Protein AF-C6SDV3-F1 (afdb_monomer_lite)

pLDDT: mean 75.35, std 22.24, range [26.84, 94.81]

Sequence (230 aa):
MRCILKKAAPRVALLNVGTEDIKGTDAVKQTFKLLSSSKLNFIGNIESNSVLYGEADVVVADGFVGNVMLKTIEGAVKFMSGAIRREFQSNLFNKLAAVAALPALKGLKNKLDPRKFNGAILLGLRGIVIKSHGGTDETGFRYALEEAYHEAKSASLSKIEQGVAEQLAALEAAKARPKRNRCRLVKKHTLCRLKTNRFRRHLSAPNLRVRTAMRLSGTSQILPCKIRNI

Organism: NCBI:txid663926

Structure (mmCIF, N/CA/C/O backbone):
data_AF-C6SDV3-F1
#
_entry.id   AF-C6SDV3-F1
#
loop_
_atom_site.group_PDB
_atom_site.id
_atom_site.type_symbol
_atom_site.label_atom_id
_atom_site.label_alt_id
_atom_site.label_comp_id
_atom_site.label_asym_id
_atom_site.label_entity_id
_atom_site.label_seq_id
_atom_site.pdbx_PDB_ins_code
_atom_site.Cartn_x
_atom_site.Cartn_y
_atom_site.Cartn_z
_atom_site.occupancy
_atom_site.B_iso_or_equiv
_atom_site.auth_seq_id
_atom_site.auth_comp_id
_atom_site.auth_asym_id
_atom_site.auth_atom_id
_atom_site.pdbx_PDB_model_num
ATOM 1 N N . MET A 1 1 ? -8.355 -6.624 5.642 1.00 71.06 1 MET A N 1
ATOM 2 C CA . MET A 1 1 ? -6.912 -6.888 5.404 1.00 71.06 1 MET A CA 1
ATOM 3 C C . MET A 1 1 ? -6.407 -8.268 5.830 1.00 71.06 1 MET A C 1
ATOM 5 O O . MET A 1 1 ? -5.898 -8.944 4.948 1.00 71.06 1 MET A O 1
ATOM 9 N N . ARG A 1 2 ? -6.554 -8.754 7.082 1.00 78.00 2 ARG A N 1
ATOM 10 C CA . ARG A 1 2 ? -6.052 -10.103 7.485 1.00 78.00 2 ARG A CA 1
ATOM 11 C C . ARG A 1 2 ? -6.438 -11.235 6.512 1.00 78.00 2 ARG A C 1
ATOM 13 O O . ARG A 1 2 ? -5.586 -12.021 6.114 1.00 78.00 2 ARG A O 1
ATOM 20 N N . CYS A 1 3 ? -7.705 -11.280 6.090 1.00 72.50 3 CYS A N 1
ATOM 21 C CA . CYS A 1 3 ? -8.230 -12.323 5.197 1.00 72.50 3 CYS A CA 1
ATOM 22 C C . CYS A 1 3 ? -7.773 -12.212 3.734 1.00 72.50 3 CYS A C 1
ATOM 24 O O . CYS A 1 3 ? -7.781 -13.219 3.036 1.00 72.50 3 CYS A O 1
ATOM 26 N N . ILE A 1 4 ? -7.370 -11.019 3.291 1.00 76.38 4 ILE A N 1
ATOM 27 C CA . ILE A 1 4 ? -6.977 -10.729 1.902 1.00 76.38 4 ILE A CA 1
ATOM 28 C C . ILE A 1 4 ? -5.470 -10.967 1.758 1.00 76.38 4 ILE A C 1
ATOM 30 O O . ILE A 1 4 ? -5.030 -11.793 0.967 1.00 76.38 4 ILE A O 1
ATOM 34 N N . LEU A 1 5 ? -4.680 -10.348 2.645 1.00 76.81 5 LEU A N 1
ATOM 35 C CA . LEU A 1 5 ? -3.220 -10.485 2.694 1.00 76.81 5 LEU A CA 1
ATOM 36 C C . LEU A 1 5 ? -2.743 -11.856 3.207 1.00 76.81 5 LEU A C 1
ATOM 38 O O . LEU A 1 5 ? -1.543 -12.117 3.206 1.00 76.81 5 LEU A O 1
ATOM 42 N N . LYS A 1 6 ? -3.651 -12.701 3.719 1.00 79.25 6 LYS A N 1
ATOM 43 C CA . LYS A 1 6 ? -3.358 -13.986 4.391 1.00 79.25 6 LYS A CA 1
ATOM 44 C C . LYS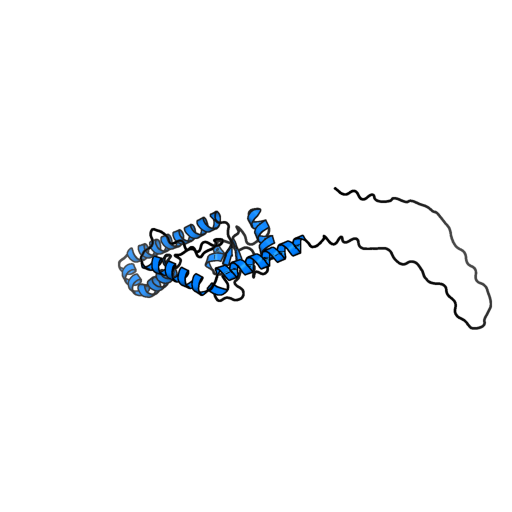 A 1 6 ? -2.325 -13.875 5.531 1.00 79.25 6 LYS A C 1
ATOM 46 O O . LYS A 1 6 ? -1.658 -14.848 5.870 1.00 79.25 6 LYS A O 1
ATOM 51 N N . LYS A 1 7 ? -2.213 -12.695 6.155 1.00 82.00 7 LYS A N 1
ATOM 52 C CA . LYS A 1 7 ? -1.343 -12.423 7.314 1.00 82.00 7 LYS A CA 1
ATOM 53 C C . LYS A 1 7 ? -2.179 -12.334 8.589 1.00 82.00 7 LYS A C 1
ATOM 55 O O . LYS A 1 7 ? -3.145 -11.573 8.643 1.00 82.00 7 LYS A O 1
ATOM 60 N N . ALA A 1 8 ? -1.778 -13.064 9.632 1.00 81.44 8 ALA A N 1
ATOM 61 C CA . ALA A 1 8 ? -2.473 -13.070 10.923 1.00 81.44 8 ALA A CA 1
ATOM 62 C C . ALA A 1 8 ? -2.407 -11.705 11.640 1.00 81.44 8 ALA A C 1
ATOM 64 O O . ALA A 1 8 ? -3.418 -11.222 12.150 1.00 81.44 8 ALA A O 1
ATOM 65 N N . ALA A 1 9 ? -1.238 -11.056 11.622 1.00 87.62 9 ALA A N 1
ATOM 66 C CA . ALA A 1 9 ? -0.977 -9.772 12.275 1.00 87.62 9 ALA A CA 1
ATOM 67 C C . ALA A 1 9 ? -0.283 -8.780 11.311 1.00 87.62 9 ALA A C 1
ATOM 69 O O . ALA A 1 9 ? 0.911 -8.519 11.463 1.00 87.62 9 ALA A O 1
ATOM 70 N N . PRO A 1 10 ? -0.990 -8.244 10.294 1.00 92.62 10 PRO A N 1
ATOM 71 C CA . PRO A 1 10 ? -0.412 -7.292 9.343 1.00 92.62 10 PRO A CA 1
ATOM 72 C C . PRO A 1 10 ? 0.048 -6.023 10.069 1.00 92.62 10 PRO A C 1
ATOM 74 O O . PRO A 1 10 ? -0.709 -5.478 10.873 1.00 92.62 10 PRO A O 1
ATOM 77 N N . ARG A 1 11 ? 1.268 -5.565 9.778 1.00 94.31 11 ARG A N 1
ATOM 78 C CA . ARG A 1 11 ? 1.851 -4.341 10.342 1.00 94.31 11 ARG A CA 1
ATOM 79 C C . ARG A 1 11 ? 1.106 -3.119 9.813 1.00 94.31 11 ARG A C 1
ATOM 81 O O . ARG A 1 11 ? 1.072 -2.899 8.602 1.00 94.31 11 ARG A O 1
ATOM 88 N N . VAL A 1 12 ? 0.525 -2.339 10.715 1.00 94.38 12 VAL A N 1
ATOM 89 C CA . VAL A 1 12 ? -0.199 -1.101 10.414 1.00 94.38 12 VAL A CA 1
ATOM 90 C C . VAL A 1 12 ? 0.686 0.083 10.789 1.00 94.38 12 VAL A C 1
ATOM 92 O O . VAL A 1 12 ? 1.150 0.148 11.923 1.00 94.38 12 VAL A O 1
ATOM 95 N N . ALA A 1 13 ? 0.898 1.022 9.874 1.00 94.75 13 ALA A N 1
ATOM 96 C CA . ALA A 1 13 ? 1.635 2.259 10.131 1.00 94.75 13 ALA A CA 1
ATOM 97 C C . ALA A 1 13 ? 0.794 3.491 9.778 1.00 94.75 13 ALA A C 1
ATOM 99 O O . ALA A 1 13 ? -0.117 3.409 8.953 1.00 94.75 13 ALA A O 1
ATOM 100 N N . LEU A 1 14 ? 1.105 4.631 10.393 1.00 94.81 14 LEU A N 1
ATOM 101 C CA . LEU A 1 14 ? 0.468 5.921 10.119 1.00 94.81 14 LEU A CA 1
ATOM 102 C C . LEU A 1 14 ? 1.411 6.791 9.280 1.00 94.81 14 LEU A C 1
ATOM 104 O O . LEU A 1 14 ? 2.529 7.070 9.704 1.00 94.81 14 LEU A O 1
ATOM 108 N N . LEU A 1 15 ? 0.981 7.210 8.091 1.00 93.94 15 LEU A N 1
ATOM 109 C CA . LEU A 1 15 ? 1.775 8.081 7.226 1.00 93.94 15 LEU A CA 1
ATOM 110 C C . LEU A 1 15 ? 1.947 9.454 7.884 1.00 93.94 15 LEU A C 1
ATOM 112 O O . LEU A 1 15 ? 0.961 10.132 8.181 1.00 93.94 15 LEU A O 1
ATOM 116 N N . ASN A 1 16 ? 3.195 9.872 8.083 1.00 92.06 16 ASN A N 1
ATOM 117 C CA . ASN A 1 16 ? 3.531 11.142 8.716 1.00 92.06 16 ASN A CA 1
ATOM 118 C C . ASN A 1 16 ? 4.750 11.796 8.034 1.00 92.06 16 ASN A C 1
ATOM 120 O O . ASN A 1 16 ? 5.429 11.192 7.206 1.00 92.06 16 ASN A O 1
ATOM 124 N N . VAL A 1 17 ? 5.016 13.057 8.381 1.00 86.31 17 VAL A N 1
ATOM 125 C CA . VAL A 1 17 ? 6.157 13.852 7.884 1.00 86.31 17 VAL A CA 1
ATOM 126 C C . VAL A 1 17 ? 7.472 13.466 8.579 1.00 86.31 17 VAL A C 1
ATOM 128 O O . VAL A 1 17 ? 8.546 13.804 8.095 1.00 86.31 17 VAL A O 1
ATOM 131 N N . GLY A 1 18 ? 7.396 12.764 9.710 1.00 82.81 18 GLY A N 1
ATOM 132 C CA . GLY A 1 18 ? 8.545 12.193 10.405 1.00 82.81 18 GLY A CA 1
ATOM 133 C C . GLY A 1 18 ? 8.142 10.998 11.264 1.00 82.81 18 GLY A C 1
ATOM 134 O O . GLY A 1 18 ? 6.959 10.819 11.572 1.00 82.81 18 GLY A O 1
ATOM 135 N N . THR A 1 19 ? 9.123 10.191 11.655 1.00 79.75 19 THR A N 1
ATOM 136 C CA . THR A 1 19 ? 8.923 9.011 12.516 1.00 79.75 19 THR A CA 1
ATOM 137 C C . THR A 1 19 ? 8.475 9.341 13.949 1.00 79.75 19 THR A C 1
ATOM 139 O O . THR A 1 19 ? 7.855 8.504 14.599 1.00 79.75 19 THR A O 1
ATOM 142 N N . GLU A 1 20 ? 8.710 10.554 14.456 1.00 82.50 20 GLU A N 1
ATOM 143 C CA . GLU A 1 20 ? 8.454 10.902 15.860 1.00 82.50 20 GLU A CA 1
ATOM 144 C C . GLU A 1 20 ? 6.976 11.212 16.171 1.00 82.50 20 GLU A C 1
ATOM 146 O O . GLU A 1 20 ? 6.337 12.024 15.499 1.00 82.50 20 GLU A O 1
ATOM 151 N N . ASP A 1 21 ? 6.457 10.659 17.274 1.00 75.00 21 ASP A N 1
ATOM 152 C CA . ASP A 1 21 ? 5.073 10.791 17.778 1.00 75.00 21 ASP A CA 1
ATOM 153 C C . ASP A 1 21 ? 4.536 12.235 17.888 1.00 75.00 21 ASP A C 1
ATOM 155 O O . ASP A 1 21 ? 3.325 12.468 17.908 1.00 75.00 21 ASP A O 1
ATOM 159 N N . ILE A 1 22 ? 5.433 13.219 18.012 1.00 71.81 22 ILE A N 1
ATOM 160 C CA . ILE A 1 22 ? 5.107 14.636 18.236 1.00 71.81 22 ILE A CA 1
ATOM 161 C C . ILE A 1 22 ? 4.873 15.386 16.907 1.00 71.81 22 ILE A C 1
ATOM 163 O O . ILE A 1 22 ? 4.233 16.447 16.908 1.00 71.81 22 ILE A O 1
ATOM 167 N N . LYS A 1 23 ? 5.362 14.856 15.776 1.00 75.62 23 LYS A N 1
ATOM 168 C CA . LYS A 1 23 ? 5.258 15.483 14.448 1.00 75.62 23 LYS A CA 1
ATOM 169 C C . LYS A 1 23 ? 3.917 15.190 13.763 1.00 75.62 23 LYS A C 1
ATOM 171 O O . LYS A 1 23 ? 3.181 14.280 14.140 1.00 75.62 23 LYS A O 1
ATOM 176 N N . GLY A 1 24 ? 3.603 15.986 12.742 1.00 80.56 24 GLY A N 1
ATOM 177 C CA . GLY A 1 24 ? 2.339 15.923 12.003 1.00 80.56 24 GLY A CA 1
ATOM 178 C C . GLY A 1 24 ? 1.274 16.890 12.524 1.00 80.56 24 GLY A C 1
ATOM 179 O O . GLY A 1 24 ? 1.498 17.649 13.471 1.00 80.56 24 GLY A O 1
ATOM 180 N N . THR A 1 25 ? 0.108 16.881 11.878 1.00 87.19 25 THR A N 1
ATOM 181 C CA . THR A 1 25 ? -1.058 17.697 12.258 1.00 87.19 25 THR A CA 1
ATOM 182 C C . THR A 1 25 ? -1.774 17.115 13.479 1.00 87.19 25 THR A C 1
ATOM 184 O O . THR A 1 25 ? -1.581 15.950 13.830 1.00 87.19 25 THR A O 1
ATOM 187 N N . ASP A 1 26 ? -2.647 17.889 14.128 1.00 88.31 26 ASP A N 1
ATOM 188 C CA . ASP A 1 26 ? -3.385 17.403 15.304 1.00 88.31 26 ASP A CA 1
ATOM 189 C C . ASP A 1 26 ? -4.264 16.184 14.999 1.00 88.31 26 ASP A C 1
ATOM 191 O O . ASP A 1 26 ? -4.370 15.286 15.834 1.00 88.31 26 ASP A O 1
ATOM 195 N N . ALA A 1 27 ? -4.812 16.089 13.783 1.00 88.69 27 ALA A N 1
ATOM 196 C CA . ALA A 1 27 ? -5.525 14.903 13.311 1.00 88.69 27 ALA A CA 1
ATOM 197 C C . ALA A 1 27 ? -4.625 13.652 13.305 1.00 88.69 27 ALA A C 1
ATOM 199 O O . ALA A 1 27 ? -5.034 12.596 13.792 1.00 88.69 27 ALA A O 1
ATOM 200 N N . VAL A 1 28 ? -3.377 13.768 12.835 1.00 89.88 28 VAL A N 1
ATOM 201 C CA . VAL A 1 28 ? -2.390 12.674 12.860 1.00 89.88 28 VAL A CA 1
ATOM 202 C C . VAL A 1 28 ? -2.027 12.307 14.303 1.00 89.88 28 VAL A C 1
ATOM 204 O O . VAL A 1 28 ? -2.080 11.133 14.660 1.00 89.88 28 VAL A O 1
ATOM 207 N N . LYS A 1 29 ? -1.778 13.287 15.183 1.00 89.69 29 LYS A N 1
ATOM 208 C CA . LYS A 1 29 ? -1.454 13.040 16.607 1.00 89.69 29 LYS A CA 1
ATOM 209 C C . LYS A 1 29 ? -2.602 12.392 17.387 1.00 89.69 29 LYS A C 1
ATOM 211 O O . LYS A 1 29 ? -2.368 11.580 18.282 1.00 89.69 29 LYS A O 1
ATOM 216 N N . GLN A 1 30 ? -3.849 12.748 17.078 1.00 90.19 30 GLN A N 1
ATOM 217 C CA . GLN A 1 30 ? -5.035 12.096 17.642 1.00 90.19 30 GLN A CA 1
ATOM 218 C C . GLN A 1 30 ? -5.180 10.665 17.106 1.00 90.19 30 GLN A C 1
ATOM 220 O O . GLN A 1 30 ? -5.379 9.737 17.889 1.00 90.19 30 GLN A O 1
ATOM 225 N N . THR A 1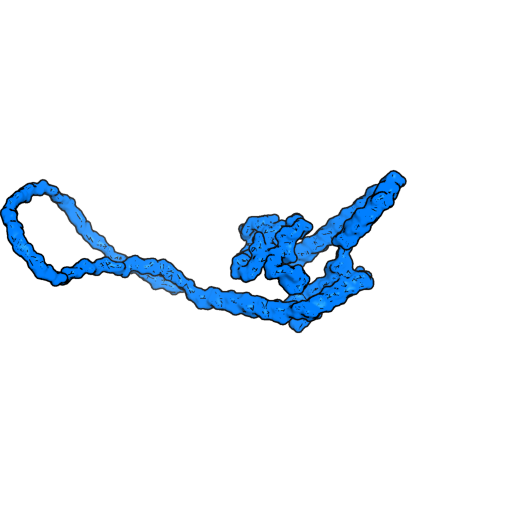 31 ? -4.998 10.474 15.797 1.00 91.75 31 THR A N 1
ATOM 226 C CA . THR A 1 31 ? -5.061 9.160 15.137 1.00 91.75 31 THR A CA 1
ATOM 227 C C . THR A 1 31 ? -4.000 8.207 15.682 1.00 91.75 31 THR A C 1
ATOM 229 O O . THR A 1 31 ? -4.319 7.065 16.000 1.00 91.75 31 THR A O 1
ATOM 232 N N . PHE A 1 32 ? -2.771 8.685 15.896 1.00 91.94 32 PHE A N 1
ATOM 233 C CA . PHE A 1 32 ? -1.689 7.928 16.528 1.00 91.94 32 PHE A CA 1
ATOM 234 C C . PHE A 1 32 ? -2.098 7.395 17.908 1.00 91.94 32 PHE A C 1
ATOM 236 O O . PHE A 1 32 ? -1.985 6.201 18.171 1.00 91.94 32 PHE A O 1
ATOM 243 N N . LYS A 1 33 ? -2.657 8.250 18.777 1.00 90.75 33 LYS A N 1
ATOM 244 C CA . LYS A 1 33 ? -3.135 7.840 20.111 1.00 90.75 33 LYS A CA 1
ATOM 245 C C . LYS A 1 33 ? -4.237 6.780 20.035 1.00 90.75 33 LYS A C 1
ATOM 247 O O . LYS A 1 33 ? -4.233 5.851 20.838 1.00 90.75 33 LYS A O 1
ATOM 252 N N . LEU A 1 34 ? -5.159 6.904 19.078 1.00 90.19 34 LEU A N 1
ATOM 253 C CA . LEU A 1 34 ? -6.233 5.930 18.868 1.00 90.19 34 LEU A CA 1
ATOM 254 C C . LEU A 1 34 ? -5.685 4.586 18.362 1.00 90.19 34 LEU A C 1
ATOM 256 O O . LEU A 1 34 ? -6.008 3.549 18.943 1.00 90.19 34 LEU A O 1
ATOM 260 N N . LEU A 1 35 ? -4.813 4.591 17.349 1.00 90.56 35 LEU A N 1
ATOM 261 C CA . LEU A 1 35 ? -4.1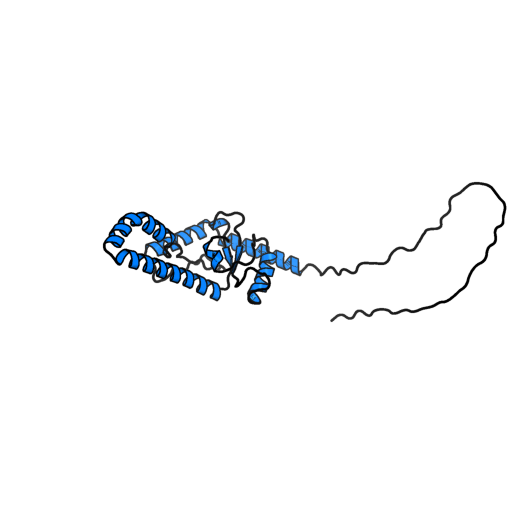97 3.380 16.794 1.00 90.56 35 LEU A CA 1
ATOM 262 C C . LEU A 1 35 ? -3.318 2.657 17.824 1.00 90.56 35 LEU A C 1
ATOM 264 O O . LEU A 1 35 ? -3.482 1.449 17.998 1.00 90.56 35 LEU A O 1
ATOM 268 N N . SER A 1 36 ? -2.494 3.384 18.583 1.00 89.81 36 SER A N 1
ATOM 269 C CA . SER A 1 36 ? -1.692 2.843 19.693 1.00 89.81 36 SER A CA 1
ATOM 270 C C . SER A 1 36 ? -2.531 2.277 20.847 1.00 89.81 36 SER A C 1
ATOM 272 O O . SER A 1 36 ? -2.029 1.481 21.634 1.00 89.81 36 SER A O 1
ATOM 274 N N . SER A 1 37 ? -3.809 2.663 20.962 1.00 86.88 37 SER A N 1
ATOM 275 C CA . SER A 1 37 ? -4.752 2.102 21.945 1.00 86.88 37 SER A CA 1
ATOM 276 C C . SER A 1 37 ? -5.587 0.922 21.418 1.00 86.88 37 SER A C 1
ATOM 278 O O . SER A 1 37 ? -6.344 0.315 22.177 1.00 86.88 37 SER A O 1
ATOM 280 N N . SER A 1 38 ? -5.476 0.605 20.125 1.00 86.44 38 SER A N 1
ATOM 281 C CA . SER A 1 38 ? -6.273 -0.428 19.453 1.00 86.44 38 SER A CA 1
ATOM 282 C C . SER A 1 38 ? -5.673 -1.834 19.593 1.00 86.44 38 SER A C 1
ATOM 284 O O . SER A 1 38 ? -4.521 -2.007 19.982 1.00 86.44 38 SER A O 1
ATOM 286 N N . LYS A 1 39 ? -6.432 -2.869 19.203 1.00 86.56 39 LYS A N 1
ATOM 287 C CA . LYS A 1 39 ? -5.930 -4.261 19.113 1.00 86.56 39 LYS A CA 1
ATOM 288 C C . LYS A 1 39 ? -5.172 -4.565 17.800 1.00 86.56 39 LYS A C 1
ATOM 290 O O . LYS A 1 39 ? -5.066 -5.731 17.404 1.00 86.56 39 LYS A O 1
ATOM 295 N N . LEU A 1 40 ? -4.730 -3.546 17.060 1.00 88.75 40 LEU A N 1
ATOM 296 C CA . LEU A 1 40 ? -3.997 -3.709 15.800 1.00 88.75 40 LEU A CA 1
ATOM 297 C C . LEU A 1 40 ? -2.492 -3.876 16.053 1.00 88.75 40 LEU A C 1
ATOM 299 O O . LEU A 1 40 ? -1.965 -3.408 17.056 1.00 88.75 40 LEU A O 1
ATOM 303 N N . ASN A 1 41 ? -1.786 -4.513 15.114 1.00 92.94 41 ASN A N 1
ATOM 304 C CA . ASN A 1 41 ? -0.322 -4.559 15.113 1.00 92.94 41 ASN A CA 1
ATOM 305 C C . ASN A 1 41 ? 0.221 -3.218 14.587 1.00 92.94 41 ASN A C 1
ATOM 307 O O . ASN A 1 41 ? 0.637 -3.122 13.431 1.00 92.94 41 ASN A O 1
ATOM 311 N N . PHE A 1 42 ? 0.090 -2.164 15.394 1.00 94.25 42 PHE A N 1
ATOM 312 C CA . PHE A 1 42 ? 0.509 -0.811 15.043 1.00 94.25 42 PHE A CA 1
ATOM 313 C C . PHE A 1 42 ? 2.012 -0.634 15.292 1.00 94.25 42 PHE A C 1
ATOM 315 O O . PHE A 1 42 ? 2.470 -0.802 16.419 1.00 94.25 42 PHE A O 1
ATOM 322 N N . ILE A 1 43 ? 2.768 -0.299 14.243 1.00 93.56 43 ILE A N 1
ATOM 323 C CA . ILE A 1 43 ? 4.234 -0.156 14.296 1.00 93.56 43 ILE A CA 1
ATOM 324 C C . ILE A 1 43 ? 4.707 1.299 14.452 1.00 93.56 43 ILE A C 1
ATOM 326 O O . ILE A 1 43 ? 5.908 1.541 14.484 1.00 93.56 43 ILE A O 1
ATOM 330 N N . GLY A 1 44 ? 3.781 2.259 14.561 1.00 92.69 44 GLY A N 1
ATOM 331 C CA . GLY A 1 44 ? 4.085 3.685 14.706 1.00 92.69 44 GLY A CA 1
ATOM 332 C C . GLY A 1 44 ? 3.904 4.495 13.418 1.00 92.69 44 GLY A C 1
ATOM 333 O O . GLY A 1 44 ? 3.118 4.138 12.532 1.00 92.69 44 GLY A O 1
ATOM 334 N N . ASN A 1 45 ? 4.608 5.624 13.341 1.00 93.62 45 ASN A N 1
ATOM 335 C CA . ASN A 1 45 ? 4.623 6.486 12.161 1.00 93.62 45 ASN A CA 1
ATOM 336 C C . ASN A 1 45 ? 5.575 5.938 11.087 1.00 93.62 45 ASN A C 1
ATOM 338 O O . ASN A 1 45 ? 6.622 5.383 11.408 1.00 93.62 45 ASN A O 1
ATOM 342 N N . ILE A 1 46 ? 5.235 6.153 9.816 1.00 93.00 46 ILE A N 1
ATOM 343 C CA . ILE A 1 46 ? 6.090 5.852 8.663 1.00 93.00 46 ILE A CA 1
ATOM 344 C C . ILE A 1 46 ? 6.226 7.088 7.771 1.00 93.00 46 ILE A C 1
ATOM 346 O O . ILE A 1 46 ? 5.249 7.795 7.511 1.00 93.00 46 ILE A O 1
ATOM 350 N N . GLU A 1 47 ? 7.441 7.342 7.291 1.00 90.94 47 GLU A N 1
ATOM 351 C CA . GLU A 1 47 ? 7.722 8.401 6.321 1.00 90.94 47 GLU A CA 1
ATOM 352 C C . GLU A 1 47 ? 7.431 7.929 4.891 1.00 90.94 47 GLU A C 1
ATOM 354 O O . GLU A 1 47 ? 7.552 6.745 4.566 1.00 90.94 47 GLU A O 1
ATOM 359 N N . SER A 1 48 ? 7.078 8.858 3.999 1.00 86.75 48 SER A N 1
ATOM 360 C CA . SER A 1 48 ? 6.696 8.550 2.611 1.00 86.75 48 SER A CA 1
ATOM 361 C C . SER A 1 48 ? 7.757 7.759 1.834 1.00 86.75 48 SER A C 1
ATOM 363 O O . SER A 1 48 ? 7.402 6.915 1.012 1.00 86.75 48 SER A O 1
ATOM 365 N N . ASN A 1 49 ? 9.042 7.986 2.126 1.00 86.31 49 ASN A N 1
ATOM 366 C CA . ASN A 1 49 ? 10.168 7.272 1.517 1.00 86.31 49 ASN A CA 1
ATOM 367 C C . ASN A 1 49 ? 10.197 5.781 1.910 1.00 86.31 49 ASN A C 1
ATOM 369 O O . ASN A 1 49 ? 10.463 4.924 1.069 1.00 86.31 49 ASN A O 1
ATOM 373 N N . SER A 1 50 ? 9.870 5.467 3.168 1.00 87.44 50 SER A N 1
ATOM 374 C CA . SER A 1 50 ? 9.904 4.112 3.739 1.00 87.44 50 SER A CA 1
ATOM 375 C C . SER A 1 50 ? 8.751 3.213 3.291 1.00 87.44 50 SER A C 1
ATOM 377 O O . SER A 1 50 ? 8.876 1.986 3.266 1.00 87.44 50 SER A O 1
ATOM 379 N N . VAL A 1 51 ? 7.628 3.800 2.863 1.00 88.31 51 VAL A N 1
ATOM 380 C CA . VAL A 1 51 ? 6.459 3.043 2.377 1.00 88.31 51 VAL A CA 1
ATOM 381 C C . VAL A 1 51 ? 6.808 2.139 1.188 1.00 88.31 51 VAL A C 1
ATOM 383 O O . VAL A 1 51 ? 6.285 1.029 1.090 1.00 88.31 51 VAL A O 1
ATOM 386 N N . LEU A 1 52 ? 7.726 2.564 0.311 1.00 85.19 52 LEU A N 1
ATOM 387 C CA . LEU A 1 52 ? 8.140 1.779 -0.859 1.00 85.19 52 LEU A CA 1
ATOM 388 C C . LEU A 1 52 ? 9.041 0.579 -0.517 1.00 85.19 52 LEU A C 1
ATOM 390 O O . LEU A 1 52 ? 9.126 -0.351 -1.319 1.00 85.19 52 LEU A O 1
ATOM 394 N N . TYR A 1 53 ? 9.670 0.555 0.663 1.00 87.12 53 TYR A N 1
ATOM 395 C CA . TYR A 1 53 ? 10.522 -0.556 1.109 1.00 87.12 53 TYR A CA 1
ATOM 396 C C . TYR A 1 53 ? 9.747 -1.681 1.817 1.00 87.12 53 TYR A C 1
ATOM 398 O O . TYR A 1 53 ? 10.336 -2.689 2.204 1.00 87.12 53 TYR A O 1
ATOM 406 N N . GLY A 1 54 ? 8.421 -1.557 1.960 1.00 85.44 54 GLY A N 1
ATOM 407 C CA . GLY A 1 54 ? 7.588 -2.607 2.556 1.00 85.44 54 GLY A CA 1
ATOM 408 C C . GLY A 1 54 ? 7.757 -2.745 4.073 1.00 85.44 54 GLY A C 1
ATOM 409 O O . GLY A 1 54 ? 7.565 -3.830 4.628 1.00 85.44 54 GLY A O 1
ATOM 410 N N . GLU A 1 55 ? 8.108 -1.658 4.763 1.00 88.62 55 GLU A N 1
ATOM 411 C CA . GLU A 1 55 ? 8.206 -1.609 6.230 1.00 88.62 55 GLU A CA 1
ATOM 412 C C . GLU A 1 55 ? 6.841 -1.790 6.927 1.00 88.62 55 GLU A C 1
ATOM 414 O O . GLU A 1 55 ? 6.775 -2.303 8.043 1.00 88.62 55 GLU A O 1
ATOM 419 N N . ALA A 1 56 ? 5.741 -1.467 6.240 1.00 92.62 56 ALA A N 1
ATOM 420 C CA . ALA A 1 56 ? 4.368 -1.697 6.685 1.00 92.62 56 ALA A CA 1
ATOM 421 C C . ALA A 1 56 ? 3.600 -2.592 5.696 1.00 92.62 56 ALA A C 1
ATOM 423 O O . ALA A 1 56 ? 3.893 -2.610 4.503 1.00 92.62 56 ALA A O 1
ATOM 424 N N . ASP A 1 57 ? 2.595 -3.322 6.188 1.00 91.50 57 ASP A N 1
ATOM 425 C CA . ASP A 1 57 ? 1.655 -4.086 5.349 1.00 91.50 57 ASP A CA 1
ATOM 426 C C . ASP A 1 57 ? 0.385 -3.280 5.028 1.00 91.50 57 ASP A C 1
ATOM 428 O O . ASP A 1 57 ? -0.286 -3.534 4.031 1.00 91.50 57 ASP A O 1
ATOM 432 N N . VAL A 1 58 ? 0.035 -2.325 5.896 1.00 92.31 58 VAL A N 1
ATOM 433 C CA . VAL A 1 58 ? -1.082 -1.390 5.741 1.00 92.31 58 VAL A CA 1
ATOM 434 C C . VAL A 1 58 ? -0.602 -0.011 6.181 1.00 92.31 58 VAL A C 1
ATOM 436 O O . VAL A 1 58 ? -0.170 0.155 7.320 1.00 92.31 58 VAL A O 1
ATOM 439 N N . VAL A 1 59 ? -0.708 0.983 5.301 1.00 94.00 59 VAL A N 1
ATOM 440 C CA . VAL A 1 59 ? -0.418 2.385 5.626 1.00 94.00 59 VAL A CA 1
ATOM 441 C C . VAL A 1 59 ? -1.735 3.145 5.716 1.00 94.00 59 VAL A C 1
ATOM 443 O O . VAL A 1 59 ? -2.528 3.142 4.777 1.00 94.00 59 VAL A O 1
ATOM 446 N N . VAL A 1 60 ? -1.976 3.774 6.862 1.00 94.38 60 VAL A N 1
ATOM 447 C CA . VAL A 1 60 ? -3.117 4.659 7.109 1.00 94.38 60 VAL A CA 1
ATOM 448 C C . VAL A 1 60 ? -2.683 6.085 6.797 1.00 94.38 60 VAL A C 1
ATOM 450 O O . VAL A 1 60 ? -1.642 6.531 7.272 1.00 94.38 60 VAL A O 1
ATOM 453 N N . ALA A 1 61 ? -3.475 6.807 6.014 1.00 93.69 61 ALA A N 1
ATOM 454 C CA . ALA A 1 61 ? -3.234 8.199 5.660 1.00 93.69 61 ALA A CA 1
ATOM 455 C C . ALA A 1 61 ? -4.567 8.947 5.559 1.00 93.69 61 ALA A C 1
ATOM 457 O O . ALA A 1 61 ? -5.614 8.332 5.349 1.00 93.69 61 ALA A O 1
ATOM 458 N N . ASP A 1 62 ? -4.517 10.274 5.662 1.00 92.25 62 ASP A N 1
ATOM 459 C CA . ASP A 1 62 ? -5.628 11.114 5.219 1.00 92.25 62 ASP A CA 1
ATOM 460 C C . ASP A 1 62 ? -5.860 10.963 3.700 1.00 92.25 62 ASP A C 1
ATOM 462 O O . ASP A 1 62 ? -4.919 10.727 2.936 1.00 92.25 62 ASP A O 1
ATOM 466 N N . GLY A 1 63 ? -7.109 11.117 3.252 1.00 90.75 63 GLY A N 1
ATOM 467 C CA . GLY A 1 63 ? -7.498 10.918 1.855 1.00 90.75 63 GLY A CA 1
ATOM 468 C C . GLY A 1 63 ? -6.819 11.877 0.873 1.00 90.75 63 GLY A C 1
ATOM 469 O O . GLY A 1 63 ? -6.487 11.469 -0.243 1.00 90.75 63 GLY A O 1
ATOM 470 N N . PHE A 1 64 ? -6.552 13.126 1.272 1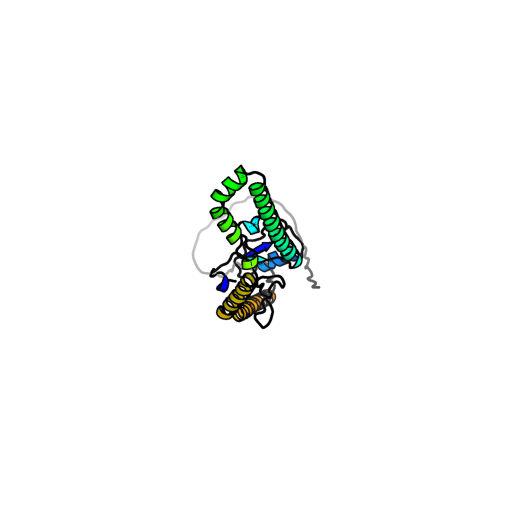.00 90.12 64 PHE A N 1
ATOM 471 C CA . PHE A 1 64 ? -5.813 14.077 0.439 1.00 90.12 64 PHE A CA 1
ATOM 472 C C . PHE A 1 64 ? -4.338 13.675 0.347 1.00 90.12 64 PHE A C 1
ATOM 474 O O . PHE A 1 64 ? -3.811 13.511 -0.756 1.00 90.12 64 PHE A O 1
ATOM 481 N N . VAL A 1 65 ? -3.694 13.437 1.494 1.00 91.94 65 VAL A N 1
ATOM 482 C CA . VAL A 1 65 ? -2.267 13.071 1.568 1.00 91.94 65 VAL A CA 1
ATOM 483 C C . VAL A 1 65 ? -1.991 11.753 0.835 1.00 91.94 65 VAL A C 1
ATOM 485 O O . VAL A 1 65 ? -1.056 11.675 0.039 1.00 91.94 65 VAL A O 1
ATOM 488 N N . GLY A 1 66 ? -2.834 10.736 1.035 1.00 91.81 66 GLY A N 1
ATOM 489 C CA . GLY A 1 66 ? -2.719 9.438 0.371 1.00 91.81 66 GLY A CA 1
ATOM 490 C C . GLY A 1 66 ? -2.906 9.516 -1.148 1.00 91.81 66 GLY A C 1
ATOM 491 O O . GLY A 1 66 ? -2.157 8.885 -1.889 1.00 91.81 66 GLY A O 1
ATOM 492 N N . ASN A 1 67 ? -3.844 10.334 -1.637 1.00 91.19 67 ASN A N 1
ATOM 493 C CA . ASN A 1 67 ? -4.054 10.544 -3.074 1.00 91.19 67 ASN A CA 1
ATOM 494 C C . ASN A 1 67 ? -2.888 11.306 -3.730 1.00 91.19 67 ASN A C 1
ATOM 496 O O . ASN A 1 67 ? -2.470 10.951 -4.832 1.00 91.19 67 ASN A O 1
ATOM 500 N N . VAL A 1 68 ? -2.329 12.317 -3.050 1.00 92.94 68 VAL A N 1
ATOM 501 C CA . VAL A 1 68 ? -1.101 12.999 -3.500 1.00 92.94 68 VAL A CA 1
ATOM 502 C C . VAL A 1 68 ? 0.056 12.001 -3.560 1.00 92.94 68 VAL A C 1
ATOM 504 O O . VAL A 1 68 ? 0.692 11.878 -4.603 1.00 92.94 68 VAL A O 1
ATOM 507 N N . MET A 1 69 ? 0.277 11.225 -2.496 1.00 91.88 69 MET A N 1
ATOM 508 C CA . MET A 1 69 ? 1.336 10.215 -2.440 1.00 91.88 69 MET A CA 1
ATOM 509 C C . MET A 1 69 ? 1.215 9.170 -3.558 1.00 91.88 69 MET A C 1
ATOM 511 O O . MET A 1 69 ? 2.190 8.922 -4.267 1.00 91.88 69 MET A O 1
ATOM 515 N N . LEU A 1 70 ? 0.026 8.587 -3.750 1.00 89.25 70 LEU A N 1
ATOM 516 C CA . LEU A 1 70 ? -0.223 7.574 -4.778 1.00 89.25 70 LEU A CA 1
ATOM 517 C C . LEU A 1 70 ? 0.087 8.114 -6.181 1.00 89.25 70 LEU A C 1
ATOM 519 O O . LEU A 1 70 ? 0.829 7.487 -6.938 1.00 89.25 70 LEU A O 1
ATOM 523 N N . LYS A 1 71 ? -0.406 9.316 -6.504 1.00 88.75 71 LYS A N 1
ATOM 524 C CA . LYS A 1 71 ? -0.133 9.972 -7.792 1.00 88.75 71 LYS A CA 1
ATOM 525 C C . LYS A 1 71 ? 1.340 10.334 -7.974 1.00 88.75 71 LYS A C 1
ATOM 527 O O . LYS A 1 71 ? 1.846 10.214 -9.088 1.00 88.75 71 LYS A O 1
ATOM 532 N N . THR A 1 72 ? 2.038 10.736 -6.912 1.00 91.62 72 THR A N 1
ATOM 533 C CA . THR A 1 72 ? 3.484 10.996 -6.958 1.00 91.62 72 THR A CA 1
ATOM 534 C C . THR A 1 72 ? 4.267 9.717 -7.255 1.00 91.62 72 THR A C 1
ATOM 536 O O . THR A 1 72 ? 5.146 9.741 -8.114 1.00 91.62 72 THR A O 1
ATOM 539 N N . ILE A 1 73 ? 3.916 8.586 -6.631 1.00 89.81 73 ILE A N 1
ATOM 540 C CA . ILE A 1 73 ? 4.542 7.280 -6.902 1.00 89.81 73 ILE A CA 1
ATOM 541 C C . ILE A 1 73 ? 4.281 6.844 -8.351 1.00 89.81 73 ILE A C 1
ATOM 543 O O . ILE A 1 73 ? 5.221 6.501 -9.069 1.00 89.81 73 ILE A O 1
ATOM 547 N N . GLU A 1 74 ? 3.032 6.916 -8.824 1.00 86.19 74 GLU A N 1
ATOM 548 C CA . GLU A 1 74 ? 2.702 6.621 -10.224 1.00 86.19 74 GLU A CA 1
ATOM 549 C C . GLU A 1 74 ? 3.471 7.511 -11.213 1.00 86.19 74 GLU A C 1
ATOM 551 O O . GLU A 1 74 ? 3.969 7.027 -12.233 1.00 86.19 74 GLU A O 1
ATOM 556 N N . GLY A 1 75 ? 3.560 8.813 -10.925 1.00 89.50 75 GLY A N 1
ATOM 557 C CA . GLY A 1 75 ? 4.287 9.787 -11.735 1.00 89.50 75 GLY A CA 1
ATOM 558 C C . GLY A 1 75 ? 5.783 9.487 -11.788 1.00 89.50 75 GLY A C 1
ATOM 559 O O . GLY A 1 75 ? 6.357 9.447 -12.875 1.00 89.50 75 GLY A O 1
ATOM 560 N N . ALA A 1 76 ? 6.397 9.188 -10.641 1.00 90.75 76 ALA A N 1
ATOM 561 C CA . ALA A 1 76 ? 7.805 8.816 -10.540 1.00 90.75 76 ALA A CA 1
ATOM 562 C C . ALA A 1 76 ? 8.122 7.527 -11.320 1.00 90.75 76 ALA A C 1
ATOM 564 O O . ALA A 1 76 ? 9.093 7.490 -12.075 1.00 90.75 76 ALA A O 1
ATOM 565 N N . VAL A 1 77 ? 7.273 6.496 -11.224 1.00 88.44 77 VAL A N 1
ATOM 566 C CA . VAL A 1 77 ? 7.416 5.244 -11.994 1.00 88.44 77 VAL A CA 1
ATOM 567 C C . VAL A 1 77 ? 7.294 5.493 -13.505 1.00 88.44 77 VAL A C 1
ATOM 569 O O . VAL A 1 77 ? 8.100 4.979 -14.290 1.00 88.44 77 VAL A O 1
ATOM 572 N N . LYS A 1 78 ? 6.325 6.314 -13.937 1.00 87.31 78 LYS A N 1
ATOM 573 C CA . LYS A 1 78 ? 6.149 6.701 -15.351 1.00 87.31 78 LYS A CA 1
ATOM 574 C C . LYS A 1 78 ? 7.343 7.516 -15.869 1.00 87.31 78 LYS A C 1
ATOM 576 O O . LYS A 1 78 ? 7.842 7.238 -16.959 1.00 87.31 78 LYS A O 1
ATOM 581 N N . PHE A 1 79 ? 7.853 8.461 -15.079 1.00 91.38 79 PHE A N 1
ATOM 582 C CA . PHE A 1 79 ? 9.042 9.249 -15.414 1.00 91.38 79 PHE A CA 1
ATOM 583 C C . PHE A 1 79 ? 10.294 8.371 -15.537 1.00 91.38 79 PHE A C 1
ATOM 585 O O . PHE A 1 79 ? 10.966 8.410 -16.568 1.00 91.38 79 PHE A O 1
ATOM 592 N N . MET A 1 80 ? 10.571 7.534 -14.532 1.00 90.12 80 MET A N 1
ATOM 593 C CA . MET A 1 80 ? 11.754 6.671 -14.481 1.00 90.12 80 MET A CA 1
ATOM 594 C C . MET A 1 80 ? 11.775 5.669 -15.643 1.00 90.12 80 MET A C 1
ATOM 596 O O . MET A 1 80 ? 12.773 5.550 -16.352 1.00 90.12 80 MET A O 1
ATOM 600 N N . SER A 1 81 ? 10.650 4.999 -15.911 1.00 86.62 81 SER A N 1
ATOM 601 C CA . SER A 1 81 ? 10.538 4.069 -17.046 1.00 86.62 81 SER A CA 1
ATOM 602 C C . SER A 1 81 ? 10.672 4.771 -18.406 1.00 86.62 81 SER A C 1
ATOM 604 O O . SER A 1 81 ? 11.293 4.224 -19.320 1.00 86.62 81 SER A O 1
ATOM 606 N N . GLY A 1 82 ? 10.168 6.004 -18.537 1.00 87.94 82 GLY A N 1
ATOM 607 C CA . GLY A 1 82 ? 10.366 6.846 -19.719 1.00 87.94 82 GLY A CA 1
ATOM 608 C C . GLY A 1 82 ? 11.796 7.379 -19.884 1.00 87.94 82 GLY A C 1
ATOM 609 O O . GLY A 1 82 ? 12.250 7.562 -21.013 1.00 87.94 82 GLY A O 1
ATOM 610 N N . ALA A 1 83 ? 12.525 7.630 -18.794 1.00 90.38 83 ALA A N 1
ATOM 611 C CA . ALA A 1 83 ? 13.940 8.008 -18.824 1.00 90.38 83 ALA A CA 1
ATOM 612 C C . ALA A 1 83 ? 14.819 6.822 -19.257 1.00 90.38 83 ALA A C 1
ATOM 614 O O . ALA A 1 83 ? 15.532 6.927 -20.252 1.00 90.38 83 ALA A O 1
ATOM 615 N N . ILE A 1 84 ? 14.663 5.663 -18.604 1.00 88.50 84 ILE A N 1
ATOM 616 C CA . ILE A 1 84 ? 15.368 4.415 -18.946 1.00 88.50 84 ILE A CA 1
ATOM 617 C C . ILE A 1 84 ? 15.153 4.047 -20.422 1.00 88.50 84 ILE A C 1
ATOM 619 O O . ILE A 1 84 ? 16.105 3.731 -21.134 1.00 88.50 84 ILE A O 1
ATOM 623 N N . ARG A 1 85 ? 13.909 4.128 -20.917 1.00 86.69 85 ARG A N 1
ATOM 624 C CA . ARG A 1 85 ? 13.600 3.829 -22.324 1.00 86.69 85 ARG A CA 1
ATOM 625 C C . ARG A 1 85 ? 14.304 4.777 -23.299 1.00 86.69 85 ARG A C 1
ATOM 627 O O . ARG A 1 85 ? 14.740 4.310 -24.346 1.00 86.69 85 ARG A O 1
ATOM 634 N N . ARG A 1 86 ? 14.408 6.071 -22.974 1.00 89.50 86 ARG A N 1
ATOM 635 C CA . ARG A 1 86 ? 15.106 7.056 -23.817 1.00 89.50 86 ARG A CA 1
ATOM 636 C C . ARG A 1 86 ? 16.606 6.775 -23.874 1.00 89.50 86 ARG A C 1
ATOM 638 O O . ARG A 1 86 ? 17.158 6.772 -24.969 1.00 89.50 86 ARG A O 1
ATOM 645 N N . GLU A 1 87 ? 17.231 6.442 -22.747 1.00 90.69 87 GLU A N 1
ATOM 646 C CA . GLU A 1 87 ? 18.670 6.148 -22.713 1.00 90.69 87 GLU A CA 1
ATOM 647 C C . GLU A 1 87 ? 19.033 4.874 -23.493 1.00 90.69 87 GLU A C 1
ATOM 649 O O . GLU A 1 87 ? 19.967 4.857 -24.290 1.00 90.69 87 GLU A O 1
ATOM 654 N N . PHE A 1 88 ? 18.223 3.818 -23.382 1.00 88.56 88 PHE A N 1
ATOM 655 C CA . PHE A 1 88 ? 18.396 2.618 -24.212 1.00 88.56 88 PHE A CA 1
ATOM 656 C C . PHE A 1 88 ? 18.135 2.849 -25.713 1.00 88.56 88 PHE A C 1
ATOM 658 O O . PHE A 1 88 ? 18.501 2.014 -26.538 1.00 88.56 88 PHE A O 1
ATOM 665 N N . GLN A 1 89 ? 17.505 3.966 -26.088 1.00 87.50 89 GLN A N 1
ATOM 666 C CA . GLN A 1 89 ? 17.230 4.331 -27.479 1.00 87.50 89 GLN A CA 1
ATOM 667 C C . GLN A 1 89 ? 18.216 5.359 -28.058 1.00 87.50 89 GLN A C 1
ATOM 669 O O . GLN A 1 89 ? 18.172 5.563 -29.274 1.00 87.50 89 GLN A O 1
ATOM 674 N N . SER A 1 90 ? 19.096 5.961 -27.244 1.00 90.06 90 SER A N 1
ATOM 675 C CA . SER A 1 90 ? 19.981 7.064 -27.654 1.00 90.06 90 SER A CA 1
ATOM 676 C C . SER A 1 90 ? 20.968 6.649 -28.752 1.00 90.06 90 SER A C 1
ATOM 678 O O . SER A 1 90 ? 21.025 7.285 -29.801 1.00 90.06 90 SER A O 1
ATOM 680 N N . ASN A 1 91 ? 21.668 5.527 -28.562 1.00 91.69 91 ASN A N 1
ATOM 681 C CA . ASN A 1 91 ? 22.736 5.053 -29.450 1.00 91.69 91 ASN A CA 1
ATOM 682 C C . ASN A 1 91 ? 22.511 3.616 -29.949 1.00 91.69 91 ASN A C 1
ATOM 684 O O . ASN A 1 91 ? 21.836 2.816 -29.303 1.00 91.69 91 ASN A O 1
ATOM 688 N N . LEU A 1 92 ? 23.118 3.249 -31.087 1.00 87.38 92 LEU A N 1
ATOM 689 C CA . LEU A 1 92 ? 23.018 1.889 -31.647 1.00 87.38 92 LEU A CA 1
ATOM 690 C C . LEU A 1 92 ? 23.583 0.823 -30.688 1.00 87.38 92 LEU A C 1
ATOM 692 O O . LEU A 1 92 ? 22.977 -0.231 -30.514 1.00 87.38 92 LEU A O 1
ATOM 696 N N . PHE A 1 93 ? 24.686 1.137 -30.001 1.00 90.69 93 PHE A N 1
ATOM 697 C CA . PHE A 1 93 ? 25.252 0.292 -28.947 1.00 90.69 93 PHE A CA 1
ATOM 698 C C . PHE A 1 93 ? 24.280 0.114 -27.768 1.00 90.69 93 PHE A C 1
ATOM 700 O O . PHE A 1 93 ? 24.024 -1.010 -27.342 1.00 90.69 93 PHE A O 1
ATOM 707 N N . ASN A 1 94 ? 23.646 1.201 -27.310 1.00 87.62 94 ASN A N 1
ATOM 708 C CA . ASN A 1 94 ? 22.640 1.146 -26.246 1.00 87.62 94 ASN A CA 1
ATOM 709 C C . ASN A 1 94 ? 21.420 0.310 -26.660 1.00 87.62 94 ASN A C 1
ATOM 711 O O . ASN A 1 94 ? 20.891 -0.427 -25.834 1.00 87.62 94 ASN A O 1
ATOM 715 N N . LYS A 1 95 ? 21.016 0.336 -27.939 1.00 88.12 95 LYS A N 1
ATOM 716 C CA . LYS A 1 95 ? 19.947 -0.531 -28.468 1.00 88.12 95 LYS A CA 1
ATOM 717 C C . LYS A 1 95 ? 20.335 -2.013 -28.441 1.00 88.12 95 LYS A C 1
ATOM 719 O O . LYS A 1 95 ? 19.498 -2.839 -28.088 1.00 88.12 95 LYS A O 1
ATOM 724 N N . LEU A 1 96 ? 21.586 -2.361 -28.752 1.00 89.25 96 LEU A N 1
ATOM 725 C CA . LEU A 1 96 ? 22.088 -3.738 -28.631 1.00 89.25 96 LEU A CA 1
ATOM 726 C C . LEU A 1 96 ? 22.148 -4.189 -27.160 1.00 89.25 96 LEU A C 1
ATOM 728 O O . LEU A 1 96 ? 21.654 -5.266 -26.826 1.00 89.25 96 LEU A O 1
ATOM 732 N N . ALA A 1 97 ? 22.646 -3.335 -26.261 1.00 89.44 97 ALA A N 1
ATOM 733 C CA . ALA A 1 97 ? 22.616 -3.585 -24.818 1.00 89.44 97 ALA A CA 1
ATOM 734 C C . ALA A 1 97 ? 21.177 -3.726 -24.280 1.00 89.44 97 ALA A C 1
ATOM 736 O O . ALA A 1 97 ? 20.909 -4.576 -23.429 1.00 89.44 97 ALA A O 1
ATOM 737 N N . ALA A 1 98 ? 20.225 -2.955 -24.821 1.00 88.19 98 ALA A N 1
ATOM 738 C CA . ALA A 1 98 ? 18.812 -3.064 -24.481 1.00 88.19 98 ALA A CA 1
ATOM 739 C C . ALA A 1 98 ? 18.254 -4.453 -24.809 1.00 88.19 98 ALA A C 1
ATOM 741 O O . ALA A 1 98 ? 17.513 -4.990 -23.992 1.00 88.19 98 ALA A O 1
ATOM 742 N N . VAL A 1 99 ? 18.627 -5.052 -25.952 1.00 88.25 99 VAL A N 1
ATOM 743 C CA . VAL A 1 99 ? 18.202 -6.412 -26.342 1.00 88.25 99 VAL A CA 1
ATOM 744 C C . VAL A 1 99 ? 18.657 -7.448 -25.313 1.00 88.25 99 VAL A C 1
ATOM 746 O O . VAL A 1 99 ? 17.840 -8.257 -24.876 1.00 88.25 99 VAL A O 1
ATOM 749 N N . ALA A 1 100 ? 19.909 -7.378 -24.851 1.00 89.81 100 ALA A N 1
ATOM 750 C CA . ALA A 1 100 ? 20.404 -8.244 -23.777 1.00 89.81 100 ALA A CA 1
ATOM 751 C C . ALA A 1 100 ? 19.683 -7.995 -22.433 1.00 89.81 100 ALA A C 1
ATOM 753 O O . ALA A 1 100 ? 19.412 -8.933 -21.684 1.00 89.81 100 ALA A O 1
ATOM 754 N N . ALA A 1 101 ? 19.312 -6.743 -22.142 1.00 88.19 101 ALA A N 1
ATOM 755 C CA . ALA A 1 101 ? 18.594 -6.357 -20.925 1.00 88.19 101 ALA A CA 1
ATOM 756 C C . ALA A 1 101 ? 17.066 -6.595 -20.973 1.00 88.19 101 ALA A C 1
ATOM 758 O O . ALA A 1 101 ? 16.411 -6.548 -19.926 1.00 88.19 101 ALA A O 1
ATOM 759 N N . LEU A 1 102 ? 16.474 -6.879 -22.144 1.00 86.88 102 LEU A N 1
ATOM 760 C CA . LEU A 1 102 ? 15.028 -7.078 -22.333 1.00 86.88 102 LEU A CA 1
ATOM 761 C C . LEU A 1 102 ? 14.352 -8.005 -21.305 1.00 86.88 102 LEU A C 1
ATOM 763 O O . LEU A 1 102 ? 13.293 -7.607 -20.810 1.00 86.88 102 LEU A O 1
ATOM 767 N N . PRO A 1 103 ? 14.872 -9.201 -20.949 1.00 88.88 103 PRO A N 1
ATOM 768 C CA . PRO A 1 103 ? 14.210 -10.061 -19.964 1.00 88.88 103 PRO A CA 1
ATOM 769 C C . PRO A 1 103 ? 14.117 -9.401 -18.580 1.00 88.88 103 PRO A C 1
ATOM 771 O O . PRO A 1 103 ? 13.051 -9.431 -17.959 1.00 88.88 103 PRO A O 1
ATOM 774 N N . ALA A 1 104 ? 15.181 -8.728 -18.129 1.00 86.25 104 ALA A N 1
ATOM 775 C CA . ALA A 1 104 ? 15.195 -7.999 -16.862 1.00 86.25 104 ALA A CA 1
ATOM 776 C C . ALA A 1 104 ? 14.253 -6.782 -16.899 1.00 86.25 104 ALA A C 1
ATOM 778 O O . ALA A 1 104 ? 13.438 -6.600 -15.992 1.00 86.25 104 ALA A O 1
ATOM 779 N N . LEU A 1 105 ? 14.286 -5.997 -17.983 1.00 84.88 105 LEU A N 1
ATOM 780 C CA . LEU A 1 105 ? 13.402 -4.844 -18.188 1.00 84.88 105 LEU A CA 1
ATOM 781 C C . LEU A 1 105 ? 11.920 -5.251 -18.259 1.00 84.88 105 LEU A C 1
ATOM 783 O O . LEU A 1 105 ? 11.065 -4.569 -17.693 1.00 84.88 105 LEU A O 1
ATOM 787 N N . LYS A 1 106 ? 11.599 -6.384 -18.897 1.00 86.06 106 LYS A N 1
ATOM 788 C CA . LYS A 1 106 ? 10.239 -6.948 -18.950 1.00 86.06 106 LYS A CA 1
ATOM 789 C C . LYS A 1 106 ? 9.784 -7.428 -17.570 1.00 86.06 106 LYS A C 1
ATOM 791 O O . LYS A 1 106 ? 8.651 -7.152 -17.178 1.00 86.06 106 LYS A O 1
ATOM 796 N N . GLY A 1 107 ? 10.668 -8.073 -16.806 1.00 86.06 107 GLY A N 1
ATOM 797 C CA . GLY A 1 107 ? 10.418 -8.446 -15.411 1.00 86.06 107 GLY A CA 1
ATOM 798 C C . GLY A 1 107 ? 10.132 -7.235 -14.515 1.00 86.06 107 GLY A C 1
ATOM 799 O O . GLY A 1 107 ? 9.156 -7.242 -13.766 1.00 86.06 107 GLY A O 1
ATOM 800 N N . LEU A 1 108 ? 10.927 -6.167 -14.640 1.00 84.50 108 LEU A N 1
ATOM 801 C CA . LEU A 1 108 ? 10.737 -4.917 -13.900 1.00 84.50 108 LEU A CA 1
ATOM 802 C C . LEU A 1 108 ? 9.432 -4.210 -14.293 1.00 84.50 108 LEU A C 1
ATOM 804 O O . LEU A 1 108 ? 8.636 -3.871 -13.418 1.00 84.50 108 LEU A O 1
ATOM 808 N N . LYS A 1 109 ? 9.158 -4.065 -15.598 1.00 84.25 109 LYS A N 1
ATOM 809 C CA . LYS A 1 109 ? 7.898 -3.500 -16.108 1.00 84.25 109 LYS A CA 1
ATOM 810 C C . LYS A 1 109 ? 6.684 -4.256 -15.564 1.00 84.25 109 LYS A C 1
ATOM 812 O O . LYS A 1 109 ? 5.716 -3.627 -15.159 1.00 84.25 109 LYS A O 1
ATOM 817 N N . ASN A 1 110 ? 6.752 -5.586 -15.493 1.00 84.38 110 ASN A N 1
ATOM 818 C CA . ASN A 1 110 ? 5.679 -6.414 -14.942 1.00 84.38 110 ASN A CA 1
ATOM 819 C C . ASN A 1 110 ? 5.480 -6.243 -13.424 1.00 84.38 110 ASN A C 1
ATOM 821 O O . ASN A 1 110 ? 4.384 -6.527 -12.941 1.00 84.38 110 ASN A O 1
ATOM 825 N N . LYS A 1 111 ? 6.502 -5.830 -12.661 1.00 83.31 111 LYS A N 1
ATOM 826 C CA . LYS A 1 111 ? 6.372 -5.516 -11.224 1.00 83.31 111 LYS A CA 1
ATOM 827 C C . LYS A 1 111 ? 5.804 -4.114 -10.984 1.00 83.31 111 LYS A C 1
ATOM 829 O O . LYS A 1 111 ? 5.058 -3.928 -10.034 1.00 83.31 111 LYS A O 1
ATOM 834 N N . LEU A 1 112 ? 6.137 -3.162 -11.855 1.00 81.19 112 LEU A N 1
ATOM 835 C CA . LEU A 1 112 ? 5.747 -1.750 -11.761 1.00 81.19 112 LEU A CA 1
ATOM 836 C C . LEU A 1 112 ? 4.495 -1.394 -12.588 1.00 81.19 112 LEU A C 1
ATOM 838 O O . LEU A 1 112 ? 4.254 -0.221 -12.863 1.00 81.19 112 LEU A O 1
ATOM 842 N N . ASP A 1 113 ? 3.719 -2.386 -13.028 1.00 81.81 113 ASP A N 1
ATOM 843 C CA . ASP A 1 113 ? 2.546 -2.173 -13.879 1.00 81.81 113 ASP A CA 1
ATOM 844 C C . ASP A 1 113 ? 1.342 -1.675 -13.051 1.00 81.81 113 ASP A C 1
ATOM 846 O O . ASP A 1 113 ? 0.775 -2.462 -12.285 1.00 81.81 113 ASP A O 1
ATOM 850 N N . PRO A 1 114 ? 0.901 -0.407 -13.201 1.00 79.12 114 PRO A N 1
ATOM 851 C CA . PRO A 1 114 ? -0.190 0.143 -12.397 1.00 79.12 114 PRO A CA 1
ATOM 852 C C . PRO A 1 114 ? -1.533 -0.549 -12.667 1.00 79.12 114 PRO A C 1
ATOM 854 O O . PRO A 1 114 ? -2.414 -0.525 -11.812 1.00 79.12 114 PRO A O 1
ATOM 857 N N . ARG A 1 115 ? -1.695 -1.224 -13.818 1.00 81.81 115 ARG A N 1
ATOM 858 C CA . ARG A 1 115 ? -2.936 -1.936 -14.176 1.00 81.81 115 ARG A CA 1
ATOM 859 C C . ARG A 1 115 ? -3.262 -3.075 -13.208 1.00 81.81 115 ARG A C 1
ATOM 861 O O . ARG A 1 115 ? -4.427 -3.427 -13.068 1.00 81.81 115 ARG A O 1
ATOM 868 N N . LYS A 1 116 ? -2.249 -3.619 -12.523 1.00 83.38 116 LYS A N 1
ATOM 869 C CA . LYS A 1 116 ? -2.388 -4.685 -11.516 1.00 83.38 116 LYS A CA 1
ATOM 870 C C . LYS A 1 116 ? -3.025 -4.229 -10.208 1.00 83.38 116 LYS A C 1
ATOM 872 O O . LYS A 1 116 ? -3.504 -5.067 -9.459 1.00 83.38 116 LYS A O 1
ATOM 877 N N . PHE A 1 117 ? -3.010 -2.926 -9.942 1.00 80.88 117 PHE A N 1
ATOM 878 C CA . PHE A 1 117 ? -3.548 -2.316 -8.725 1.00 80.88 117 PHE A CA 1
ATOM 879 C C . PHE A 1 117 ? -4.856 -1.554 -9.004 1.00 80.88 117 PHE A C 1
ATOM 881 O O . PHE A 1 117 ? -5.250 -0.673 -8.242 1.00 80.88 117 PHE A O 1
ATOM 888 N N . ASN A 1 118 ? -5.519 -1.860 -10.125 1.00 84.81 118 ASN A N 1
ATOM 889 C CA . ASN A 1 118 ? -6.838 -1.326 -10.438 1.00 84.81 118 ASN A CA 1
ATOM 890 C C . ASN A 1 118 ? -7.930 -2.070 -9.653 1.00 84.81 118 ASN A C 1
ATOM 892 O O . ASN A 1 118 ? -7.803 -3.260 -9.385 1.00 84.81 118 ASN A O 1
ATOM 896 N N . GLY A 1 119 ? -9.025 -1.374 -9.341 1.00 85.31 119 GLY A N 1
ATOM 897 C CA . GLY A 1 119 ? -10.104 -1.906 -8.507 1.00 85.31 119 GLY A CA 1
ATOM 898 C C . GLY A 1 119 ? -9.996 -1.475 -7.043 1.00 85.31 119 GLY A C 1
ATOM 899 O O . GLY A 1 119 ? -9.976 -2.303 -6.142 1.00 85.31 119 GLY A O 1
ATOM 900 N N . ALA A 1 120 ? -9.960 -0.166 -6.788 1.00 88.31 120 ALA A N 1
ATOM 901 C CA . ALA A 1 120 ? -9.915 0.356 -5.424 1.00 88.31 120 ALA A CA 1
ATOM 902 C C . ALA A 1 120 ? -11.236 0.080 -4.681 1.00 88.31 120 ALA A C 1
ATOM 904 O O . ALA A 1 120 ? -12.304 0.507 -5.127 1.00 88.31 120 ALA A O 1
ATOM 905 N N . ILE A 1 121 ? -11.161 -0.605 -3.539 1.00 89.50 121 ILE A N 1
ATOM 906 C CA . ILE A 1 121 ? -12.320 -0.966 -2.710 1.00 89.50 121 ILE A CA 1
ATOM 907 C C . ILE A 1 121 ? -12.790 0.251 -1.899 1.00 89.50 121 ILE A C 1
ATOM 909 O O . ILE A 1 121 ? -12.004 0.872 -1.181 1.00 89.50 121 ILE A O 1
ATOM 913 N N . LEU A 1 122 ? -14.085 0.568 -1.962 1.00 89.56 122 LEU A N 1
ATOM 914 C CA . LEU A 1 122 ? -14.717 1.591 -1.128 1.00 89.56 122 LEU A CA 1
ATOM 915 C C . LEU A 1 122 ? -15.223 0.966 0.179 1.00 89.56 122 LEU A C 1
ATOM 917 O O . LEU A 1 122 ? -16.300 0.373 0.2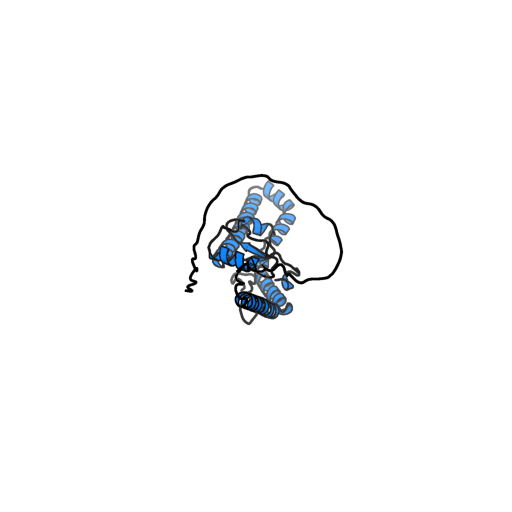39 1.00 89.56 122 LEU A O 1
ATOM 921 N N . LEU A 1 123 ? -14.421 1.095 1.235 1.00 87.25 123 LEU A N 1
ATOM 922 C CA . LEU A 1 123 ? -14.762 0.627 2.579 1.00 87.25 123 LEU A CA 1
ATOM 923 C C . LEU A 1 123 ? -15.770 1.568 3.266 1.00 87.25 123 LEU A C 1
ATOM 925 O O . LEU A 1 123 ? -15.780 2.770 3.017 1.00 87.25 123 LEU A O 1
ATOM 929 N N . GLY A 1 124 ? -16.590 1.019 4.169 1.00 84.94 124 GLY A N 1
ATOM 930 C CA . GLY A 1 124 ? -17.601 1.773 4.930 1.00 84.94 124 GLY A CA 1
ATOM 931 C C . GLY A 1 124 ? -19.001 1.808 4.302 1.00 84.94 124 GLY A C 1
ATOM 932 O O . GLY A 1 124 ? -19.908 2.409 4.872 1.00 84.94 124 GLY A O 1
ATOM 933 N N . LEU A 1 125 ? -19.200 1.146 3.160 1.00 88.56 125 LEU A N 1
ATOM 934 C CA . LEU A 1 125 ? -20.508 0.954 2.530 1.00 88.56 125 LEU A CA 1
ATOM 935 C C . LEU A 1 125 ? -21.130 -0.392 2.943 1.00 88.56 125 LEU A C 1
ATOM 937 O O . LEU A 1 125 ? -20.420 -1.333 3.290 1.00 88.56 125 LEU A O 1
ATOM 941 N N . ARG A 1 126 ? -22.462 -0.515 2.837 1.00 86.69 126 ARG A N 1
ATOM 942 C CA . ARG A 1 126 ? -23.226 -1.753 3.135 1.00 86.69 126 ARG A CA 1
ATOM 943 C C . ARG A 1 126 ? -23.078 -2.861 2.072 1.00 86.69 126 ARG A C 1
ATOM 945 O O . ARG A 1 126 ? -23.882 -3.786 2.028 1.00 86.69 126 ARG A O 1
ATOM 952 N N . GLY A 1 127 ? -22.107 -2.739 1.173 1.00 87.62 127 GLY A N 1
ATOM 953 C CA . GLY A 1 127 ? -21.911 -3.613 0.021 1.00 87.62 127 GLY A CA 1
ATOM 954 C C . GLY A 1 127 ? -20.506 -3.448 -0.553 1.00 87.62 127 GLY A C 1
ATOM 955 O O . GLY A 1 127 ? -19.846 -2.438 -0.308 1.00 87.62 127 GLY A O 1
ATOM 956 N N . ILE A 1 128 ? -20.039 -4.448 -1.302 1.00 89.19 128 ILE A N 1
ATOM 957 C CA . ILE A 1 128 ? -18.708 -4.426 -1.915 1.00 89.19 128 ILE A CA 1
ATOM 958 C C . ILE A 1 128 ? -18.792 -3.530 -3.145 1.00 89.19 128 ILE A C 1
ATOM 960 O O . ILE A 1 128 ? -19.392 -3.905 -4.150 1.00 89.19 128 ILE A O 1
ATOM 964 N N . VAL A 1 129 ? -18.204 -2.340 -3.058 1.00 92.25 129 VAL A N 1
ATOM 965 C CA . VAL A 1 129 ? -18.127 -1.402 -4.179 1.00 92.25 129 VAL A CA 1
ATOM 966 C C . VAL A 1 129 ? -16.667 -1.219 -4.549 1.00 92.25 129 VAL A C 1
ATOM 968 O O . VAL A 1 129 ? -15.849 -0.828 -3.718 1.00 92.25 129 VAL A O 1
ATOM 971 N N . ILE A 1 130 ? -16.346 -1.507 -5.806 1.00 91.31 130 ILE A N 1
ATOM 972 C CA . ILE A 1 130 ? -14.993 -1.413 -6.343 1.00 91.31 130 ILE A CA 1
ATOM 973 C C . ILE A 1 130 ? -14.971 -0.398 -7.474 1.00 91.31 130 ILE A C 1
ATOM 975 O O . ILE A 1 130 ? -15.735 -0.473 -8.436 1.00 91.31 130 ILE A O 1
ATOM 979 N N . LYS A 1 131 ? -14.071 0.572 -7.344 1.00 91.25 131 LYS A N 1
ATOM 980 C CA . LYS A 1 131 ? -13.875 1.646 -8.305 1.00 91.25 131 LYS A CA 1
ATOM 981 C C . LYS A 1 131 ? -12.726 1.279 -9.242 1.00 91.25 131 LYS A C 1
ATOM 983 O O . LYS A 1 131 ? -11.556 1.275 -8.855 1.00 91.25 131 LYS A O 1
ATOM 988 N N . SER A 1 132 ? -13.071 1.022 -10.500 1.00 89.62 132 SER A N 1
ATOM 989 C CA . SER A 1 132 ? -12.112 0.952 -11.606 1.00 89.62 132 SER A CA 1
ATOM 990 C C . SER A 1 132 ? -11.710 2.364 -12.069 1.00 89.62 132 SER A C 1
ATOM 992 O O . SER A 1 132 ? -12.425 3.346 -11.840 1.00 89.62 132 SER A O 1
ATOM 994 N N . HIS A 1 133 ? -10.557 2.507 -12.720 1.00 85.19 133 HIS A N 1
ATOM 995 C CA . HIS A 1 133 ? -10.215 3.724 -13.455 1.00 85.19 133 HIS A CA 1
ATOM 996 C C . HIS A 1 133 ? -10.848 3.706 -14.856 1.00 85.19 133 HIS A C 1
ATOM 998 O O . HIS A 1 133 ? -10.673 2.746 -15.596 1.00 85.19 133 HIS A O 1
ATOM 1004 N N . GLY A 1 134 ? -11.561 4.772 -15.242 1.00 76.00 134 GLY A N 1
ATOM 1005 C CA . GLY A 1 134 ? -12.301 4.816 -16.515 1.00 76.00 134 GLY A CA 1
ATOM 1006 C C . GLY A 1 134 ? -11.436 4.723 -17.781 1.00 76.00 134 GLY A C 1
ATOM 1007 O O . GLY A 1 134 ? -11.933 4.299 -18.813 1.00 76.00 134 GLY A O 1
ATOM 1008 N N . GLY A 1 135 ? -10.147 5.070 -17.698 1.00 79.12 135 GLY A N 1
ATOM 1009 C CA . GLY A 1 135 ? -9.170 4.897 -18.783 1.00 79.12 135 GLY A CA 1
ATOM 1010 C C . GLY A 1 135 ? -8.368 3.592 -18.706 1.00 79.12 135 GLY A C 1
ATOM 1011 O O . GLY A 1 135 ? -7.224 3.566 -19.153 1.00 79.12 135 GLY A O 1
ATOM 1012 N N . THR A 1 136 ? -8.890 2.550 -18.050 1.00 85.12 136 THR A N 1
ATOM 1013 C CA . THR A 1 136 ? -8.218 1.245 -17.949 1.00 85.12 136 THR A CA 1
ATOM 1014 C C . THR A 1 136 ? -8.439 0.392 -19.202 1.00 85.12 136 THR A C 1
ATOM 1016 O O . THR A 1 136 ? -9.426 0.565 -19.912 1.00 85.12 136 THR A O 1
ATOM 1019 N N . ASP A 1 137 ? -7.523 -0.538 -19.466 1.00 87.88 137 ASP A N 1
ATOM 1020 C CA . ASP A 1 137 ? -7.664 -1.536 -20.527 1.00 87.88 137 ASP A CA 1
ATOM 1021 C C . ASP A 1 137 ? -8.369 -2.806 -20.012 1.00 87.88 137 ASP A C 1
ATOM 1023 O O . ASP A 1 137 ? -8.607 -2.969 -18.815 1.00 87.88 137 ASP A O 1
ATOM 1027 N N . GLU A 1 138 ? -8.682 -3.741 -20.912 1.00 90.94 138 GLU A N 1
ATOM 1028 C CA . GLU A 1 138 ? -9.283 -5.040 -20.567 1.00 90.94 138 GLU A CA 1
ATOM 1029 C C . GLU A 1 138 ? -8.495 -5.776 -19.465 1.00 90.94 138 GLU A C 1
ATOM 1031 O O . GLU A 1 138 ? -9.073 -6.359 -18.548 1.00 90.94 138 GLU A O 1
ATOM 1036 N N . THR A 1 139 ? -7.159 -5.691 -19.500 1.00 88.94 139 THR A N 1
ATOM 1037 C CA . THR A 1 139 ? -6.285 -6.322 -18.501 1.00 88.94 139 THR A CA 1
ATOM 1038 C C . THR A 1 139 ? -6.472 -5.714 -17.111 1.00 88.94 139 THR A C 1
ATOM 1040 O O . THR A 1 139 ? -6.559 -6.461 -16.134 1.00 88.94 139 THR A O 1
ATOM 1043 N N . GLY A 1 140 ? -6.536 -4.384 -17.010 1.00 87.94 140 GLY A N 1
ATOM 1044 C CA . GLY A 1 140 ? -6.805 -3.671 -15.765 1.00 87.94 140 GLY A CA 1
ATOM 1045 C C . GLY A 1 140 ? -8.250 -3.822 -15.289 1.00 87.94 140 GLY A C 1
ATOM 1046 O O . GLY A 1 140 ? -8.486 -3.891 -14.082 1.00 87.94 140 GLY A O 1
ATOM 1047 N N . PHE A 1 141 ? -9.221 -3.941 -16.197 1.00 91.69 141 PHE A N 1
ATOM 1048 C CA . PHE A 1 141 ? -10.608 -4.245 -15.836 1.00 91.69 141 PHE A CA 1
ATOM 1049 C C . PHE A 1 141 ? -10.752 -5.667 -15.270 1.00 91.69 141 PHE A C 1
ATOM 1051 O O . PHE A 1 141 ? -11.385 -5.842 -14.229 1.00 91.69 141 PHE A O 1
ATOM 1058 N N . ARG A 1 142 ? -10.083 -6.665 -15.870 1.00 93.12 142 ARG A N 1
ATOM 1059 C CA . ARG A 1 142 ? -10.004 -8.034 -15.330 1.00 93.12 142 ARG A CA 1
ATOM 1060 C C . ARG A 1 142 ? -9.445 -8.047 -13.905 1.00 93.12 142 ARG A C 1
ATOM 1062 O O . ARG A 1 142 ? -10.025 -8.712 -13.056 1.00 93.12 142 ARG A O 1
ATOM 1069 N N . TYR A 1 143 ? -8.384 -7.286 -13.615 1.00 92.12 143 TYR A N 1
ATOM 1070 C CA . TYR A 1 143 ? -7.846 -7.192 -12.249 1.00 92.12 143 TYR A CA 1
ATOM 1071 C C . TYR A 1 143 ? -8.857 -6.606 -11.248 1.00 92.12 143 TYR A C 1
ATOM 1073 O O . TYR A 1 143 ? -8.996 -7.137 -10.151 1.00 92.12 143 TYR A O 1
ATOM 1081 N N . ALA A 1 144 ? -9.631 -5.585 -11.634 1.00 92.12 144 ALA A N 1
ATOM 1082 C CA . ALA A 1 144 ? -10.685 -5.044 -10.770 1.00 92.12 144 ALA A CA 1
ATOM 1083 C C . ALA A 1 144 ? -11.826 -6.052 -10.507 1.00 92.12 144 ALA A C 1
ATOM 1085 O O . ALA A 1 144 ? -12.404 -6.060 -9.419 1.00 92.12 144 ALA A O 1
ATOM 1086 N N . LEU A 1 145 ? -12.139 -6.918 -11.479 1.00 92.12 145 LEU A N 1
ATOM 1087 C CA . LEU A 1 145 ? -13.112 -8.004 -11.315 1.00 92.12 145 LEU A CA 1
ATOM 1088 C C . LEU A 1 145 ? -12.565 -9.154 -10.448 1.00 92.12 145 LEU A C 1
ATOM 1090 O O . LEU A 1 145 ? -13.303 -9.719 -9.641 1.00 92.12 145 LEU A O 1
ATOM 1094 N N . GLU A 1 146 ? -11.277 -9.480 -10.575 1.00 92.12 146 GLU A N 1
ATOM 1095 C CA . GLU A 1 146 ? -10.589 -10.449 -9.710 1.00 92.12 146 GLU A CA 1
ATOM 1096 C C . GLU A 1 146 ? -10.584 -9.984 -8.249 1.00 92.12 146 GLU A C 1
ATOM 1098 O O . GLU A 1 146 ? -10.917 -10.772 -7.362 1.00 92.12 146 GLU A O 1
ATOM 1103 N N . GLU A 1 147 ? -10.324 -8.697 -7.995 1.00 90.44 147 GLU A N 1
ATOM 1104 C CA . GLU A 1 147 ? -10.421 -8.111 -6.653 1.00 90.44 147 GLU A CA 1
ATOM 1105 C C . GLU A 1 147 ? -11.855 -8.201 -6.102 1.00 90.44 147 GLU A C 1
ATOM 1107 O O . GLU A 1 147 ? -12.058 -8.613 -4.960 1.00 90.44 147 GLU A O 1
ATOM 1112 N N . ALA A 1 148 ? -12.876 -7.932 -6.927 1.00 91.12 148 ALA A N 1
ATOM 1113 C CA . ALA A 1 148 ? -14.281 -8.079 -6.531 1.00 91.12 148 ALA A CA 1
ATOM 1114 C C . ALA A 1 148 ? -14.645 -9.517 -6.144 1.00 91.12 148 ALA A C 1
ATOM 1116 O O . ALA A 1 148 ? -15.313 -9.746 -5.130 1.00 91.12 148 ALA A O 1
ATOM 1117 N N . TYR A 1 149 ? -14.164 -10.493 -6.914 1.00 91.44 149 TYR A N 1
ATOM 1118 C CA . TYR A 1 149 ? -14.323 -11.907 -6.601 1.00 91.44 149 TYR A CA 1
ATOM 1119 C C . TYR A 1 149 ? -13.590 -12.297 -5.306 1.00 91.44 149 TYR A C 1
ATOM 1121 O O . TYR A 1 149 ? -14.141 -13.037 -4.486 1.00 91.44 149 TYR A O 1
ATOM 1129 N N . HIS A 1 150 ? -12.372 -11.794 -5.086 1.00 89.31 150 HIS A N 1
ATOM 1130 C CA . HIS A 1 150 ? -11.601 -12.054 -3.870 1.00 89.31 150 HIS A CA 1
ATOM 1131 C C . HIS A 1 150 ? -12.254 -11.457 -2.619 1.00 89.31 150 HIS A C 1
ATOM 1133 O O . HIS A 1 150 ? -12.400 -12.169 -1.622 1.00 89.31 150 HIS A O 1
ATOM 1139 N N . GLU A 1 151 ? -12.718 -10.209 -2.680 1.00 87.69 151 GLU A N 1
ATOM 1140 C CA . GLU A 1 151 ? -13.447 -9.558 -1.591 1.00 87.69 151 GLU A CA 1
ATOM 1141 C C . GLU A 1 151 ? -14.720 -10.335 -1.232 1.00 87.69 151 GLU A C 1
ATOM 1143 O O . GLU A 1 151 ? -14.879 -10.745 -0.075 1.00 87.69 151 GLU A O 1
ATOM 1148 N N . ALA A 1 152 ? -15.562 -10.642 -2.228 1.00 88.12 152 ALA A N 1
ATOM 1149 C CA . ALA A 1 152 ? -16.802 -11.396 -2.042 1.00 88.12 152 ALA A CA 1
ATOM 1150 C C . ALA A 1 152 ? -16.547 -12.783 -1.432 1.00 88.12 152 ALA A C 1
ATOM 1152 O O . ALA A 1 152 ? -17.151 -13.146 -0.422 1.00 88.12 152 ALA A O 1
ATOM 1153 N N . LYS A 1 153 ? -15.586 -13.534 -1.983 1.00 88.81 153 LYS A N 1
ATOM 1154 C CA . LYS A 1 153 ? -15.204 -14.865 -1.487 1.00 88.81 153 LYS A CA 1
ATOM 1155 C C . LYS A 1 153 ? -14.597 -14.833 -0.083 1.00 88.81 153 LYS A C 1
ATOM 1157 O O . LYS A 1 153 ? -14.706 -15.811 0.654 1.00 88.81 153 LYS A O 1
ATOM 1162 N N . SER A 1 154 ? -13.942 -13.738 0.301 1.00 84.06 154 SER A N 1
ATOM 1163 C CA . SER A 1 154 ? -13.314 -13.610 1.619 1.00 84.06 154 SER A CA 1
ATOM 1164 C C . SER A 1 154 ? -14.296 -13.263 2.746 1.00 84.06 154 SER A C 1
ATOM 1166 O O . SER A 1 154 ? -13.900 -13.335 3.916 1.00 84.06 154 SER A O 1
ATOM 1168 N N . ALA A 1 155 ? -15.548 -12.907 2.420 1.00 82.81 155 ALA A N 1
ATOM 1169 C CA . ALA A 1 155 ? -16.541 -12.352 3.345 1.00 82.81 155 ALA A CA 1
ATOM 1170 C C . ALA A 1 155 ? -15.973 -11.177 4.168 1.00 82.81 155 ALA A C 1
ATOM 1172 O O . ALA A 1 155 ? -16.077 -11.137 5.398 1.00 82.81 155 ALA A O 1
ATOM 1173 N N . SER A 1 156 ? -15.288 -10.250 3.490 1.00 81.31 156 SER A N 1
ATOM 1174 C CA . SER A 1 156 ? -14.576 -9.135 4.120 1.00 81.31 156 SER A CA 1
ATOM 1175 C C . SER A 1 156 ? -15.508 -8.189 4.876 1.00 81.31 156 SER A C 1
ATOM 1177 O O . SER A 1 156 ? -15.196 -7.849 6.016 1.00 81.31 156 SER A O 1
ATOM 1179 N N . LEU A 1 157 ? -16.657 -7.825 4.291 1.00 85.31 157 LEU A N 1
ATOM 1180 C CA . LEU A 1 157 ? -17.645 -6.921 4.897 1.00 85.31 157 LEU A CA 1
ATOM 1181 C C . LEU A 1 157 ? -18.066 -7.371 6.294 1.00 85.31 157 LEU A C 1
ATOM 1183 O O . LEU A 1 157 ? -17.831 -6.645 7.253 1.00 85.31 157 LEU A O 1
ATOM 1187 N N . SER A 1 158 ? -18.591 -8.591 6.438 1.00 85.31 158 SER A N 1
ATOM 1188 C CA . SER A 1 158 ? -19.085 -9.094 7.727 1.00 85.31 158 SER A CA 1
ATOM 1189 C C . SER A 1 158 ? -17.994 -9.118 8.803 1.00 85.31 158 SER A C 1
ATOM 1191 O O . SER A 1 158 ? -18.264 -8.880 9.976 1.00 85.31 158 SER A O 1
ATOM 1193 N N . LYS A 1 159 ? -16.735 -9.347 8.410 1.00 86.12 159 LYS A N 1
ATOM 1194 C CA . LYS A 1 159 ? -15.577 -9.318 9.321 1.00 86.12 159 LYS A CA 1
ATOM 1195 C C . LYS A 1 159 ? -15.142 -7.897 9.681 1.00 86.12 159 LYS A C 1
ATOM 1197 O O . LYS A 1 159 ? -14.615 -7.683 10.770 1.00 86.12 159 LYS A O 1
ATOM 1202 N N . ILE A 1 160 ? -15.340 -6.933 8.782 1.00 87.19 160 ILE A N 1
ATOM 1203 C CA . ILE A 1 160 ? -15.135 -5.506 9.058 1.00 87.19 160 ILE A CA 1
ATOM 1204 C C . ILE A 1 160 ? -16.230 -5.010 10.006 1.00 87.19 160 ILE A C 1
ATOM 1206 O O . ILE A 1 160 ? -15.897 -4.388 11.007 1.00 87.19 160 ILE A O 1
ATOM 1210 N N . GLU A 1 161 ? -17.498 -5.341 9.754 1.00 86.69 161 GLU A N 1
ATOM 1211 C CA . GLU A 1 161 ? -18.634 -5.009 10.627 1.00 86.69 161 GLU A CA 1
ATOM 1212 C C . GLU A 1 161 ? -18.423 -5.553 12.048 1.00 86.69 161 GLU A C 1
ATOM 1214 O O . GLU A 1 161 ? -18.456 -4.784 13.009 1.00 86.69 161 GLU A O 1
ATOM 1219 N N . GLN A 1 162 ? -18.102 -6.847 12.181 1.00 86.62 162 GLN A N 1
ATOM 1220 C CA . GLN A 1 162 ? -17.760 -7.478 13.463 1.00 86.62 162 GLN A CA 1
ATOM 1221 C C . GLN A 1 162 ? -16.569 -6.787 14.145 1.00 86.62 162 GLN A C 1
ATOM 1223 O O . GLN A 1 162 ? -16.661 -6.389 15.305 1.00 86.62 162 GLN A O 1
ATOM 1228 N N . GLY A 1 163 ? -15.464 -6.587 13.419 1.00 86.44 163 GLY A N 1
ATOM 1229 C CA . GLY A 1 163 ? -14.259 -5.965 13.969 1.00 86.44 163 GLY A CA 1
ATOM 1230 C C . GLY A 1 163 ? -14.474 -4.517 14.420 1.00 86.44 163 GLY A C 1
ATOM 1231 O O . GLY A 1 163 ? -13.944 -4.115 15.455 1.00 86.44 163 GLY A O 1
ATOM 1232 N N . VAL A 1 164 ? -15.269 -3.735 13.685 1.00 86.62 164 VAL A N 1
ATOM 1233 C CA . VAL A 1 164 ? -15.633 -2.359 14.058 1.00 86.62 164 VAL A CA 1
ATOM 1234 C C . VAL A 1 164 ? -16.546 -2.359 15.283 1.00 86.62 164 VAL A C 1
ATOM 1236 O O . VAL A 1 164 ? -16.271 -1.610 16.221 1.00 86.62 164 VAL A O 1
ATOM 1239 N N . ALA A 1 165 ? -17.562 -3.226 15.334 1.00 86.50 165 ALA A N 1
ATOM 1240 C CA . ALA A 1 165 ? -18.440 -3.358 16.497 1.00 86.50 165 ALA A CA 1
ATOM 1241 C C . ALA A 1 165 ? -17.657 -3.723 17.774 1.00 86.50 165 ALA A C 1
ATOM 1243 O O . ALA A 1 165 ? -17.848 -3.095 18.815 1.00 86.50 165 ALA A O 1
ATOM 1244 N N . GLU A 1 166 ? -16.706 -4.662 17.688 1.00 85.94 166 GLU A N 1
ATOM 1245 C CA . GLU A 1 166 ? -15.818 -5.013 18.804 1.00 85.94 166 GLU A CA 1
ATOM 1246 C C . GLU A 1 166 ? -14.952 -3.839 19.287 1.00 85.94 166 GLU A C 1
ATOM 1248 O O . GLU A 1 166 ? -14.766 -3.670 20.496 1.00 85.94 166 GLU A O 1
ATOM 1253 N N . GLN A 1 167 ? -14.385 -3.037 18.373 1.00 83.31 167 GLN A N 1
ATOM 1254 C CA . GLN A 1 167 ? -13.577 -1.875 18.766 1.00 83.31 167 GLN A CA 1
ATOM 1255 C C . GLN A 1 167 ? -14.447 -0.762 19.367 1.00 83.31 167 GLN A C 1
ATOM 1257 O O . GLN A 1 167 ? -14.046 -0.165 20.364 1.00 83.31 167 GLN A O 1
ATOM 1262 N N . LEU A 1 168 ? -15.638 -0.501 18.816 1.00 83.44 168 LEU A N 1
ATOM 1263 C CA . LEU A 1 168 ? -16.572 0.493 19.354 1.00 83.44 168 LEU A CA 1
ATOM 1264 C C . LEU A 1 168 ? -17.018 0.125 20.775 1.00 83.44 168 LEU A C 1
ATOM 1266 O O . LEU A 1 168 ? -16.847 0.934 21.686 1.00 83.44 168 LEU A O 1
ATOM 1270 N N . ALA A 1 169 ? -17.452 -1.119 20.998 1.00 84.00 169 ALA A N 1
ATOM 1271 C CA . ALA A 1 169 ? -17.822 -1.608 22.327 1.00 84.00 169 ALA A CA 1
ATOM 1272 C C . ALA A 1 169 ? -16.652 -1.525 23.331 1.00 84.00 169 ALA A C 1
ATOM 1274 O O . ALA A 1 169 ? -16.839 -1.156 24.493 1.00 84.00 169 ALA A O 1
ATOM 1275 N N . ALA A 1 170 ? -15.418 -1.808 22.892 1.00 81.62 170 ALA A N 1
ATOM 1276 C CA . ALA A 1 170 ? -14.228 -1.657 23.731 1.00 81.62 170 ALA A CA 1
ATOM 1277 C C . ALA A 1 170 ? -13.934 -0.186 24.093 1.00 81.62 170 ALA A C 1
ATOM 1279 O O . ALA A 1 170 ? -13.556 0.103 25.231 1.00 81.62 170 ALA A O 1
ATOM 1280 N N . LEU A 1 171 ? -14.132 0.750 23.157 1.00 79.25 171 LEU A N 1
ATOM 1281 C CA . LEU A 1 171 ? -13.976 2.190 23.391 1.00 79.25 171 LEU A CA 1
ATOM 1282 C C . LEU A 1 171 ? -15.063 2.745 24.326 1.00 79.25 171 LEU A C 1
ATOM 1284 O O . LEU A 1 171 ? -14.767 3.584 25.178 1.00 79.25 171 LEU A O 1
ATOM 1288 N N . GLU A 1 172 ? -16.301 2.266 24.213 1.00 83.06 172 GLU A N 1
ATOM 1289 C CA . GLU A 1 172 ? -17.399 2.609 25.125 1.00 83.06 172 GLU A CA 1
ATOM 1290 C C . GLU A 1 172 ? -17.133 2.094 26.544 1.00 83.06 172 GLU A C 1
ATOM 1292 O O . GLU A 1 172 ? -17.181 2.873 27.498 1.00 83.06 172 GLU A O 1
ATOM 1297 N N . ALA A 1 173 ? -16.730 0.828 26.690 1.00 79.69 173 ALA A N 1
ATOM 1298 C CA . ALA A 1 173 ? -16.332 0.257 27.977 1.00 79.69 173 ALA A CA 1
ATOM 1299 C C . ALA A 1 173 ? -15.136 1.000 28.611 1.00 79.69 173 ALA A C 1
ATOM 1301 O O . ALA A 1 173 ? -15.089 1.189 29.830 1.00 79.69 173 ALA A O 1
ATOM 1302 N N . ALA A 1 174 ? -14.182 1.471 27.799 1.00 76.88 174 ALA A N 1
ATOM 1303 C CA . ALA A 1 174 ? -13.061 2.282 28.269 1.00 76.88 174 ALA A CA 1
ATOM 1304 C C . ALA A 1 174 ? -13.503 3.673 28.765 1.00 76.88 174 ALA A C 1
ATOM 1306 O O . ALA A 1 174 ? -13.000 4.132 29.793 1.00 76.88 174 ALA A O 1
ATOM 1307 N N . LYS A 1 175 ? -14.464 4.320 28.087 1.00 76.00 175 LYS A N 1
ATOM 1308 C CA . LYS A 1 175 ? -15.062 5.603 28.512 1.00 76.00 175 LYS A CA 1
ATOM 1309 C C . LYS A 1 175 ? -15.921 5.465 29.773 1.00 76.00 175 LYS A C 1
ATOM 1311 O O . LYS A 1 175 ? -15.891 6.353 30.620 1.00 76.00 175 LYS A O 1
ATOM 1316 N N . ALA A 1 176 ? -16.649 4.357 29.917 1.00 73.38 176 ALA A N 1
ATOM 1317 C CA . ALA A 1 176 ? -17.516 4.084 31.065 1.00 73.38 176 ALA A CA 1
ATOM 1318 C C . ALA A 1 176 ? -16.746 3.793 32.370 1.00 73.38 176 ALA A C 1
ATOM 1320 O O . ALA A 1 176 ? -17.328 3.809 33.456 1.00 73.38 176 ALA A O 1
ATOM 1321 N N . ARG A 1 177 ? -15.434 3.530 32.299 1.00 64.94 177 ARG A N 1
ATOM 1322 C CA . ARG A 1 177 ? -14.611 3.243 33.478 1.00 64.94 177 ARG A CA 1
ATOM 1323 C C . ARG A 1 177 ? -14.390 4.524 34.301 1.00 64.94 177 ARG A C 1
ATOM 1325 O O . ARG A 1 177 ? -13.688 5.422 33.833 1.00 64.94 177 ARG A O 1
ATOM 1332 N N . PRO A 1 178 ? -14.899 4.626 35.546 1.00 57.88 178 PRO A N 1
ATOM 1333 C CA . PRO A 1 178 ? -14.746 5.842 36.338 1.00 57.88 178 PRO A CA 1
ATOM 1334 C C . PRO A 1 178 ? -13.265 6.129 36.605 1.00 57.88 178 PRO A C 1
ATOM 1336 O O . PRO A 1 178 ? -12.499 5.222 36.959 1.00 57.88 178 PRO A O 1
ATOM 1339 N N . LYS A 1 179 ? -12.857 7.400 36.467 1.00 58.03 179 LYS A N 1
ATOM 1340 C CA . LYS A 1 179 ? -11.504 7.857 36.821 1.00 58.03 179 LYS A CA 1
ATOM 1341 C C . LYS A 1 179 ? -11.249 7.518 38.289 1.00 58.03 179 LYS A C 1
ATOM 1343 O O . LYS A 1 179 ? -11.784 8.152 39.194 1.00 58.03 179 LYS A O 1
ATOM 1348 N N . ARG A 1 180 ? -10.444 6.480 38.528 1.00 51.09 180 ARG A N 1
ATOM 1349 C CA . ARG A 1 180 ? -10.153 5.969 39.870 1.00 51.09 180 ARG A CA 1
ATOM 1350 C C . ARG A 1 180 ? -9.232 6.963 40.579 1.00 51.09 180 ARG A C 1
ATOM 1352 O O . ARG A 1 180 ? -8.011 6.864 40.464 1.00 51.09 180 ARG A O 1
ATOM 1359 N N . ASN A 1 181 ? -9.828 7.937 41.270 1.00 46.59 181 ASN A N 1
ATOM 1360 C CA . ASN A 1 181 ? -9.111 8.952 42.037 1.00 46.59 181 ASN A CA 1
ATOM 1361 C C . ASN A 1 181 ? -8.060 8.281 42.928 1.00 46.59 181 ASN A C 1
ATOM 1363 O O . ASN A 1 181 ? -8.401 7.508 43.825 1.00 46.59 181 ASN A O 1
ATOM 1367 N N . ARG A 1 182 ? -6.776 8.603 42.717 1.00 47.97 182 ARG A N 1
ATOM 1368 C CA . ARG A 1 182 ? -5.695 8.228 43.641 1.00 47.97 182 ARG A CA 1
ATOM 1369 C C . ARG A 1 182 ? -5.738 9.108 44.897 1.00 47.97 182 ARG A C 1
ATOM 1371 O O . ARG A 1 182 ? -4.746 9.736 45.255 1.00 47.97 182 ARG A O 1
ATOM 1378 N N . CYS A 1 183 ? -6.859 9.098 45.616 1.00 42.97 183 CYS A N 1
ATOM 1379 C CA . CYS A 1 183 ? -6.843 9.427 47.036 1.00 42.97 183 CYS A CA 1
ATOM 1380 C C . CYS A 1 183 ? -6.100 8.299 47.757 1.00 42.97 183 CYS A C 1
ATOM 1382 O O . CYS A 1 183 ? -6.690 7.301 48.171 1.00 42.97 183 CYS A O 1
ATOM 1384 N N . ARG A 1 184 ? -4.774 8.442 47.873 1.00 40.75 184 ARG A N 1
ATOM 1385 C CA . ARG A 1 184 ? -3.961 7.599 48.751 1.00 40.75 184 ARG A CA 1
ATOM 1386 C C . ARG A 1 184 ? -4.468 7.822 50.175 1.00 40.75 184 ARG A C 1
ATOM 1388 O O . ARG A 1 184 ? -4.276 8.895 50.741 1.00 40.75 184 ARG A O 1
ATOM 1395 N N . LEU A 1 185 ? -5.141 6.817 50.728 1.00 42.47 185 LEU A N 1
ATOM 1396 C CA . LEU A 1 185 ? -5.734 6.852 52.062 1.00 42.47 185 LEU A CA 1
ATOM 1397 C C . LEU A 1 185 ? -4.640 6.777 53.144 1.00 42.47 185 LEU A C 1
ATOM 1399 O O . LEU A 1 185 ? -4.467 5.756 53.805 1.00 42.47 185 LEU A O 1
ATOM 1403 N N . VAL A 1 186 ? -3.879 7.856 53.333 1.00 47.91 186 VAL A N 1
ATOM 1404 C CA . VAL A 1 186 ? -2.912 7.964 54.435 1.00 47.91 186 VAL A CA 1
ATOM 1405 C C . VAL A 1 186 ? -3.657 8.354 55.713 1.00 47.91 186 VAL A C 1
ATOM 1407 O O . VAL A 1 186 ? -3.661 9.523 56.094 1.00 47.91 186 VAL A O 1
ATOM 1410 N N . LYS A 1 187 ? -4.321 7.378 56.354 1.00 42.00 187 LYS A N 1
ATOM 1411 C CA . LYS A 1 187 ? -4.627 7.358 57.804 1.00 42.00 187 LYS A CA 1
ATOM 1412 C C . LYS A 1 187 ? -5.363 6.083 58.235 1.00 42.00 187 LYS A C 1
ATOM 1414 O O . LYS A 1 187 ? -6.531 5.905 57.897 1.00 42.00 187 LYS A O 1
ATOM 1419 N N . LYS A 1 188 ? -4.660 5.265 59.032 1.00 36.53 188 LYS A N 1
ATOM 1420 C CA . LYS A 1 188 ? -5.073 4.263 60.050 1.00 36.53 188 LYS A CA 1
ATOM 1421 C C . LYS A 1 188 ? -3.865 3.312 60.204 1.00 36.53 188 LYS A C 1
ATOM 1423 O O . LYS A 1 188 ? -3.373 2.832 59.196 1.00 36.53 188 LYS A O 1
ATOM 1428 N N . HIS A 1 189 ? -3.282 3.055 61.375 1.00 36.03 189 HIS A N 1
ATOM 1429 C CA . HIS A 1 189 ? -3.817 3.120 62.736 1.00 36.03 189 HIS A CA 1
ATOM 1430 C C . HIS A 1 189 ? -2.841 3.729 63.755 1.00 36.03 189 HIS A C 1
ATOM 1432 O O . HIS A 1 189 ? -1.674 3.354 63.801 1.00 36.03 189 HIS A O 1
ATOM 1438 N N . THR A 1 190 ? -3.386 4.516 64.682 1.00 43.28 190 THR A N 1
ATOM 1439 C CA . THR A 1 190 ? -2.896 4.564 66.066 1.00 43.28 190 THR A CA 1
ATOM 1440 C C . THR A 1 190 ? -3.829 3.682 66.891 1.00 43.28 190 THR A C 1
ATOM 1442 O O . THR A 1 190 ? -5.019 3.978 66.921 1.00 43.28 190 THR A O 1
ATOM 1445 N N . LEU A 1 191 ? -3.327 2.603 67.504 1.00 34.41 191 LEU A N 1
ATOM 1446 C CA . LEU A 1 191 ? -3.811 2.016 68.771 1.00 34.41 191 LEU A CA 1
ATOM 1447 C C . LEU A 1 191 ? -2.945 0.788 69.122 1.00 34.41 191 LEU A C 1
ATOM 1449 O O . LEU A 1 191 ? -3.208 -0.320 68.656 1.00 34.41 191 LEU A O 1
ATOM 1453 N N . CYS A 1 192 ? -1.920 0.964 69.960 1.00 31.78 192 CYS A N 1
ATOM 1454 C CA . CYS A 1 192 ? -1.310 -0.180 70.642 1.00 31.78 192 CYS A CA 1
ATOM 1455 C C . CYS A 1 192 ? -2.218 -0.560 71.820 1.00 31.78 192 CYS A C 1
ATOM 1457 O O . CYS A 1 192 ? -2.585 0.290 72.633 1.00 31.78 192 CYS A O 1
ATOM 1459 N N . ARG A 1 193 ? -2.668 -1.816 71.862 1.00 34.00 193 ARG A N 1
ATOM 1460 C CA . ARG A 1 193 ? -3.809 -2.247 72.679 1.00 34.00 193 ARG A CA 1
ATOM 1461 C C . ARG A 1 193 ? -3.338 -2.821 74.018 1.00 34.00 193 ARG A C 1
ATOM 1463 O O . ARG A 1 193 ? -2.966 -3.987 74.094 1.00 34.00 193 ARG A O 1
ATOM 1470 N N . LEU A 1 194 ? -3.422 -2.027 75.085 1.00 36.88 194 LEU A N 1
ATOM 1471 C CA . LEU A 1 194 ? -3.292 -2.518 76.462 1.00 36.88 194 LEU A CA 1
ATOM 1472 C C . LEU A 1 194 ? -4.399 -3.541 76.779 1.00 36.88 194 LEU A C 1
ATOM 1474 O O . LEU A 1 194 ? -5.542 -3.150 77.005 1.00 36.88 194 LEU A O 1
ATOM 1478 N N . LYS A 1 195 ? -4.059 -4.838 76.834 1.00 32.50 195 LYS A N 1
ATOM 1479 C CA . LYS A 1 195 ? -4.786 -5.871 77.603 1.00 32.50 195 LYS A CA 1
ATOM 1480 C C . LYS A 1 195 ? -3.843 -6.992 78.070 1.00 32.50 195 LYS A C 1
ATOM 1482 O O . LYS A 1 195 ? -3.605 -7.959 77.359 1.00 32.50 195 LYS A O 1
ATOM 1487 N N . THR A 1 196 ? -3.335 -6.817 79.290 1.00 33.88 196 THR A N 1
ATOM 1488 C CA . THR A 1 196 ? -3.164 -7.838 80.347 1.00 33.88 196 THR A CA 1
ATOM 1489 C C . THR A 1 196 ? -3.034 -9.322 79.954 1.00 33.88 196 THR A C 1
ATOM 1491 O O . THR A 1 196 ? -4.036 -9.942 79.593 1.00 33.88 196 THR A O 1
ATOM 1494 N N . ASN A 1 197 ? -1.897 -9.953 80.286 1.00 29.72 197 ASN A N 1
ATOM 1495 C CA . ASN A 1 197 ? -1.938 -11.297 80.880 1.00 29.72 197 ASN A CA 1
ATOM 1496 C C . ASN A 1 197 ? -0.759 -11.601 81.843 1.00 29.72 197 ASN A C 1
ATOM 1498 O O . ASN A 1 197 ? 0.392 -11.323 81.543 1.00 29.72 197 ASN A O 1
ATOM 1502 N N . ARG A 1 198 ? -1.140 -12.152 83.003 1.00 32.69 198 ARG A N 1
ATOM 1503 C CA . ARG A 1 198 ? -0.445 -12.870 84.103 1.00 32.69 198 ARG A CA 1
ATOM 1504 C C . ARG A 1 198 ? 1.090 -13.085 84.141 1.00 32.69 198 ARG A C 1
ATOM 1506 O O . ARG A 1 198 ? 1.657 -13.627 83.208 1.00 32.69 198 ARG A O 1
ATOM 1513 N N . PHE A 1 199 ? 1.605 -12.984 85.387 1.00 26.84 199 PHE A N 1
ATOM 1514 C CA . PHE A 1 199 ? 2.765 -13.699 85.992 1.00 26.84 199 PHE A CA 1
ATOM 1515 C C . PHE A 1 199 ? 4.162 -13.342 85.404 1.00 26.84 199 PHE A C 1
ATOM 1517 O O . PHE A 1 199 ? 4.308 -13.209 84.204 1.00 26.84 199 PHE A O 1
ATOM 1524 N N . ARG A 1 200 ? 5.263 -13.190 86.168 1.00 29.91 200 ARG A N 1
ATOM 1525 C CA . ARG A 1 200 ? 5.611 -13.676 87.524 1.00 29.91 200 ARG A CA 1
ATOM 1526 C C . ARG A 1 200 ? 6.777 -12.845 88.137 1.00 29.91 200 ARG A C 1
ATOM 1528 O O . ARG A 1 200 ? 7.721 -12.548 87.429 1.00 29.91 200 ARG A O 1
ATOM 1535 N N . ARG A 1 201 ? 6.731 -12.612 89.461 1.00 30.92 201 ARG A N 1
ATOM 1536 C CA . ARG A 1 201 ? 7.840 -12.544 90.460 1.00 30.92 201 ARG A CA 1
ATOM 1537 C C . ARG A 1 201 ? 9.140 -11.712 90.243 1.00 30.92 201 ARG A C 1
ATOM 1539 O O . ARG A 1 201 ? 9.981 -12.070 89.436 1.00 30.92 201 ARG A O 1
ATOM 1546 N N . HIS A 1 202 ? 9.384 -10.876 91.267 1.00 30.73 202 HIS A N 1
ATOM 1547 C CA . HIS A 1 202 ? 10.655 -10.599 91.980 1.00 30.73 202 HIS A CA 1
ATOM 1548 C C . HIS A 1 202 ? 11.742 -9.666 91.409 1.00 30.73 202 HIS A C 1
ATOM 1550 O O . HIS A 1 202 ? 11.975 -9.589 90.212 1.00 30.73 202 HIS A O 1
ATOM 1556 N N . LEU A 1 2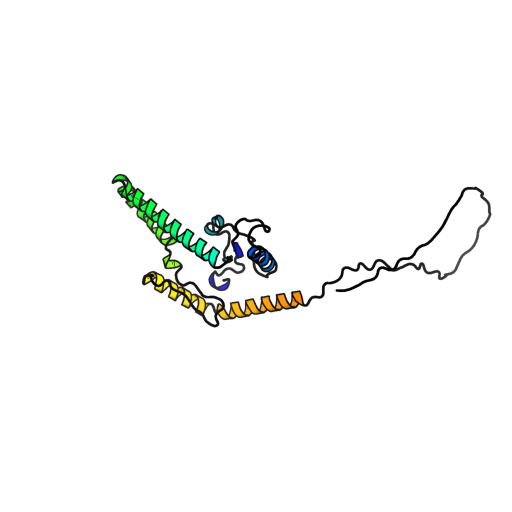03 ? 12.455 -9.077 92.391 1.00 31.91 203 LEU A N 1
ATOM 1557 C CA . LEU A 1 203 ? 13.690 -8.277 92.350 1.00 31.91 203 LEU A CA 1
ATOM 1558 C C . LEU A 1 203 ? 13.551 -6.857 91.758 1.00 31.91 203 LEU A C 1
ATOM 1560 O O . LEU A 1 203 ? 12.946 -6.685 90.711 1.00 31.91 203 LEU A O 1
ATOM 1564 N N . SER A 1 204 ? 14.145 -5.781 92.284 1.00 28.17 204 SER A N 1
ATOM 1565 C CA . SER A 1 204 ? 14.584 -5.333 93.628 1.00 28.17 204 SER A CA 1
ATOM 1566 C C . SER A 1 204 ? 15.522 -4.130 93.420 1.00 28.17 204 SER A C 1
ATOM 1568 O O . SER A 1 204 ? 16.316 -4.156 92.486 1.00 28.17 204 SER A O 1
ATOM 1570 N N . ALA A 1 205 ? 15.529 -3.191 94.371 1.00 35.41 205 ALA A N 1
ATOM 1571 C CA . ALA A 1 205 ? 16.535 -2.131 94.568 1.00 35.41 205 ALA A CA 1
ATOM 1572 C C . ALA A 1 205 ? 16.492 -0.874 93.647 1.00 35.41 205 ALA A C 1
ATOM 1574 O O . ALA A 1 205 ? 15.892 -0.913 92.572 1.00 35.41 205 ALA A O 1
ATOM 1575 N N . PRO A 1 206 ? 17.052 0.276 94.104 1.00 45.00 206 PRO A N 1
ATOM 1576 C CA . PRO A 1 206 ? 16.767 1.606 93.551 1.00 45.00 206 PRO A CA 1
ATOM 1577 C C . PRO A 1 206 ? 18.017 2.365 93.036 1.00 45.00 206 PRO A C 1
ATOM 1579 O O . PRO A 1 206 ? 19.128 1.847 93.052 1.00 45.00 206 PRO A O 1
ATOM 1582 N N . ASN A 1 207 ? 17.818 3.650 92.705 1.00 28.66 207 ASN A N 1
ATOM 1583 C CA . ASN A 1 207 ? 18.816 4.701 92.429 1.00 28.66 207 ASN A CA 1
ATOM 1584 C C . ASN A 1 207 ? 19.571 4.652 91.087 1.00 28.66 207 ASN A C 1
ATOM 1586 O O . ASN A 1 207 ? 20.546 3.926 90.941 1.00 28.66 207 ASN A O 1
ATOM 1590 N N . LEU A 1 208 ? 19.296 5.644 90.227 1.00 30.84 208 LEU A N 1
ATOM 1591 C CA . LEU A 1 208 ? 20.338 6.616 89.865 1.00 30.84 208 LEU A CA 1
ATOM 1592 C C . LEU A 1 208 ? 19.742 7.969 89.431 1.00 30.84 208 LEU A C 1
ATOM 1594 O O . LEU A 1 208 ? 18.741 8.031 88.720 1.00 30.84 208 LEU A O 1
ATOM 1598 N N . ARG A 1 209 ? 20.380 9.067 89.857 1.00 29.67 209 ARG A N 1
ATOM 1599 C CA . ARG A 1 209 ? 20.218 10.399 89.240 1.00 29.67 209 ARG A CA 1
ATOM 1600 C C . ARG A 1 209 ? 20.840 10.343 87.828 1.00 29.67 209 ARG A C 1
ATOM 1602 O O . ARG A 1 209 ? 21.721 9.529 87.593 1.00 29.67 209 ARG A O 1
ATOM 1609 N N . VAL A 1 210 ? 20.449 11.185 86.871 1.00 33.09 210 VAL A N 1
ATOM 1610 C CA . VAL A 1 210 ? 21.100 12.492 86.666 1.00 33.09 210 VAL A CA 1
ATOM 1611 C C . VAL A 1 210 ? 20.286 13.351 85.677 1.00 33.09 210 VAL A C 1
ATOM 1613 O O . VAL A 1 210 ? 19.826 12.882 84.643 1.00 33.09 210 VAL A O 1
ATOM 1616 N N . ARG A 1 211 ? 20.124 14.626 86.064 1.00 27.88 211 ARG A N 1
ATOM 1617 C CA . ARG A 1 211 ? 19.898 15.853 85.261 1.00 27.88 211 ARG A CA 1
ATOM 1618 C C . ARG A 1 211 ? 20.440 15.707 83.815 1.00 27.88 211 ARG A C 1
ATOM 1620 O O . ARG A 1 211 ? 21.533 15.202 83.649 1.00 27.88 211 ARG A O 1
ATOM 1627 N N . THR A 1 212 ? 19.853 16.171 82.711 1.00 29.86 212 THR A N 1
ATOM 1628 C CA . THR A 1 212 ? 19.271 17.489 82.354 1.00 29.86 212 THR A CA 1
ATOM 1629 C C . THR A 1 212 ? 18.733 17.336 80.890 1.00 29.86 212 THR A C 1
ATOM 1631 O O . THR A 1 212 ? 19.037 16.327 80.267 1.00 29.86 212 THR A O 1
ATOM 1634 N N . ALA A 1 213 ? 17.965 18.216 80.227 1.00 31.47 213 ALA A N 1
ATOM 1635 C CA . ALA A 1 213 ? 17.516 19.579 80.518 1.00 31.47 213 ALA A CA 1
ATOM 1636 C C . ALA A 1 213 ? 16.213 19.963 79.754 1.00 31.47 213 ALA A C 1
ATOM 1638 O O . ALA A 1 213 ? 15.783 19.264 78.848 1.00 31.47 213 ALA A O 1
ATOM 1639 N N . MET A 1 214 ? 15.637 21.114 80.132 1.00 29.30 214 MET A N 1
ATOM 1640 C CA . MET A 1 214 ? 15.189 22.233 79.263 1.00 29.30 214 MET A CA 1
ATOM 1641 C C . MET A 1 214 ? 14.404 21.898 77.963 1.00 29.30 214 MET A C 1
ATOM 1643 O O . MET A 1 214 ? 14.982 21.424 76.998 1.00 29.30 214 MET A O 1
ATOM 1647 N N . ARG A 1 215 ? 13.066 22.083 77.946 1.00 27.55 215 ARG A N 1
ATOM 1648 C CA . ARG A 1 215 ? 12.316 23.271 77.415 1.00 27.55 215 ARG A CA 1
ATOM 1649 C C . ARG A 1 215 ? 12.328 23.382 75.867 1.00 27.55 215 ARG A C 1
ATOM 1651 O O . ARG A 1 215 ? 13.364 23.170 75.267 1.00 27.55 215 ARG A O 1
ATOM 1658 N N . LEU A 1 216 ? 11.260 23.771 75.155 1.00 31.27 216 LEU A N 1
ATOM 1659 C CA . LEU A 1 216 ? 9.983 24.436 75.500 1.00 31.27 216 LEU A CA 1
ATOM 1660 C C . LEU A 1 216 ? 8.958 24.266 74.340 1.00 31.27 216 LEU A C 1
ATOM 1662 O O . LEU A 1 216 ? 9.392 24.019 73.222 1.00 31.27 216 LEU A O 1
ATOM 1666 N N . SER A 1 217 ? 7.657 24.532 74.595 1.00 30.00 217 SER A N 1
ATOM 1667 C CA . SER A 1 217 ? 6.570 24.890 73.626 1.00 30.00 217 SER A CA 1
ATOM 1668 C C . SER A 1 217 ? 6.245 23.902 72.469 1.00 30.00 217 SER A C 1
ATOM 1670 O O . SER A 1 217 ? 7.130 23.340 71.847 1.00 30.00 217 SER A O 1
ATOM 1672 N N . GLY A 1 218 ? 4.995 23.586 72.096 1.00 31.48 218 GLY A N 1
ATOM 1673 C CA . GLY A 1 218 ? 3.757 24.391 72.077 1.00 31.48 218 GLY A CA 1
ATOM 1674 C C . GLY A 1 218 ? 3.697 25.231 70.785 1.00 31.48 218 GLY A C 1
ATOM 1675 O O . GLY A 1 218 ? 4.698 25.842 70.449 1.00 31.48 218 GLY A O 1
ATOM 1676 N N . THR A 1 219 ? 2.628 25.330 69.986 1.00 32.31 219 THR A N 1
ATOM 1677 C CA . THR A 1 219 ? 1.233 24.836 70.041 1.00 32.31 219 THR A CA 1
ATOM 1678 C C . THR A 1 219 ? 0.583 25.041 68.654 1.00 32.31 219 THR A C 1
ATOM 1680 O O . THR A 1 219 ? 0.975 25.970 67.964 1.00 32.31 219 THR A O 1
ATOM 1683 N N . SER A 1 220 ? -0.465 24.270 68.320 1.00 33.12 220 SER A N 1
ATOM 1684 C CA . SER A 1 220 ? -1.577 24.617 67.392 1.00 33.12 220 SER A CA 1
ATOM 1685 C C . SER A 1 220 ? -1.306 25.039 65.928 1.00 33.12 220 SER A C 1
ATOM 1687 O O . SER A 1 220 ? -0.672 26.049 65.670 1.00 33.12 220 SER A O 1
ATOM 1689 N N . GLN A 1 221 ? -2.012 24.416 64.968 1.00 33.44 221 GLN A N 1
ATOM 1690 C CA . GLN A 1 221 ? -3.213 25.011 64.331 1.00 33.44 221 GLN A CA 1
ATOM 1691 C C . GLN A 1 221 ? -3.878 24.069 63.298 1.00 33.44 221 GLN A C 1
ATOM 1693 O O . GLN A 1 221 ? -3.306 23.065 62.876 1.00 33.44 221 GLN A O 1
ATOM 1698 N N . ILE A 1 222 ? -5.133 24.374 62.947 1.00 41.84 222 ILE A N 1
ATOM 1699 C CA . ILE A 1 222 ? -6.046 23.578 62.107 1.00 41.84 222 ILE A CA 1
ATOM 1700 C C . ILE A 1 222 ? -6.342 24.346 60.813 1.00 41.84 222 ILE A C 1
ATOM 1702 O O . ILE A 1 222 ? -6.670 25.525 60.890 1.00 41.84 222 ILE A O 1
ATOM 1706 N N . LEU A 1 223 ? -6.379 23.668 59.657 1.00 33.81 223 LEU A N 1
ATOM 1707 C CA . LEU A 1 223 ? -7.106 24.145 58.469 1.00 33.81 223 LEU A CA 1
ATOM 1708 C C . LEU A 1 223 ? -7.780 22.980 57.711 1.00 33.81 223 LEU A C 1
ATOM 1710 O O . LEU A 1 223 ? -7.103 22.004 57.379 1.00 33.81 223 LEU A O 1
ATOM 1714 N N . PRO A 1 224 ? -9.090 23.060 57.397 1.00 36.12 224 PRO A N 1
ATOM 1715 C CA . PRO A 1 224 ? -9.766 22.125 56.501 1.00 36.12 224 PRO A CA 1
ATOM 1716 C C . PRO A 1 224 ? -9.720 22.622 55.046 1.00 36.12 224 PRO A C 1
ATOM 1718 O O . PRO A 1 224 ? -10.113 23.750 54.747 1.00 36.12 224 PRO A O 1
ATOM 1721 N N . CYS A 1 225 ? -9.292 21.771 54.110 1.00 28.92 225 CYS A N 1
ATOM 1722 C CA . CYS A 1 225 ? -9.300 22.116 52.687 1.00 28.92 225 CYS A CA 1
ATOM 1723 C C . CYS A 1 225 ? -10.689 21.859 52.068 1.00 28.92 225 CYS A C 1
ATOM 1725 O O . CYS A 1 225 ? -11.190 20.734 52.088 1.00 28.92 225 CYS A O 1
ATOM 1727 N N . LYS A 1 226 ? -11.315 22.912 51.528 1.00 35.25 226 LYS A N 1
ATOM 1728 C CA . LYS A 1 226 ? -12.620 22.868 50.848 1.00 35.25 226 LYS A CA 1
ATOM 1729 C C . LYS A 1 226 ? -12.477 22.238 49.459 1.00 35.25 226 LYS A C 1
ATOM 1731 O O . LYS A 1 226 ? -11.715 22.739 48.640 1.00 35.25 226 LYS A O 1
ATOM 1736 N N . ILE A 1 227 ? -13.281 21.220 49.161 1.00 38.22 227 ILE A N 1
ATOM 1737 C CA . ILE A 1 227 ? -13.483 20.735 47.788 1.00 38.22 227 ILE A CA 1
ATOM 1738 C C . ILE A 1 227 ? -14.606 21.567 47.152 1.00 38.22 227 ILE A C 1
ATOM 1740 O O . ILE A 1 227 ? -15.695 21.667 47.717 1.00 38.22 227 ILE A O 1
ATOM 1744 N N . ARG A 1 228 ? -14.356 22.144 45.973 1.00 38.34 228 ARG A N 1
ATOM 1745 C CA . ARG A 1 228 ? -15.392 22.643 45.055 1.00 38.34 228 ARG A CA 1
ATOM 1746 C C . ARG A 1 228 ? -15.220 21.932 43.717 1.00 38.34 228 ARG A C 1
ATOM 1748 O O . ARG A 1 228 ? -14.141 21.995 43.140 1.00 38.34 228 ARG A O 1
ATOM 1755 N N . ASN A 1 229 ? -16.286 21.290 43.249 1.00 37.03 229 ASN A N 1
ATOM 1756 C CA . ASN A 1 229 ? -16.412 20.859 41.861 1.00 37.03 229 ASN A CA 1
ATOM 1757 C C . ASN A 1 229 ? -16.986 22.018 41.041 1.00 37.03 229 ASN A C 1
ATOM 1759 O O . ASN A 1 229 ? -18.013 22.571 41.441 1.00 37.03 229 ASN A O 1
ATOM 1763 N N . ILE A 1 230 ? -16.363 22.302 39.899 1.00 45.12 230 ILE A N 1
ATOM 1764 C CA . ILE A 1 230 ? -17.017 22.557 38.607 1.00 45.12 230 ILE A CA 1
ATOM 1765 C C . ILE A 1 230 ? -16.197 21.755 37.588 1.00 45.12 230 ILE A C 1
ATOM 1767 O O . ILE A 1 230 ? -14.952 21.841 37.689 1.00 45.12 230 ILE A O 1
#

Foldseek 3Di:
DCLLVVPPAFEEAEEFQDQDLVGDDPVSNVVQVLVVVDPHNYPGHDYLVCVVVCPGRHYDYDPVVVVVSVVVLLVVLVVVLVVLVVQCVVDPVSVVVCVVCVVVNVVVCVVSPCLLVAFCFDPPDPDTDTDGDPPHDPSSVVNNVVVVVSCVVSVVNVVVVVSVVVSVVVVVVVVPDPPPDPPPPPDDDDDDDDDDDDDDDDDDDDDDDDDDDDDDDDDDDDDDDDDDDD

InterPro domains:
  IPR003664 Fatty acid synthesis PlsX protein [PF02504] (5-150)
  IPR012281 Phospholipid biosynthesis protein, PlsX-like [MF_00019] (1-172)
  IPR012281 Phospholipid biosynthesis protein, PlsX-like [PTHR30100] (4-167)

Secondary structure (DSSP, 8-state):
-HHHHT-SSPPEEEEESSSSTT-S-HHHHHHHHHHHTSSS-EEEEEETTGGGGTS-SEEE--HHHHHHHHHHHHHHHHHHHHHHHHHHHHSHHHHHHHHHHHHHHHHHHHHS-GGGG--EE-TTSSS--EE--TT--HHHHHHHHHHHHHHHHHTHHHHHHHHHHHHHHHHHHHHHS----------------------------------------------PPPP---

Radius of gyration: 36.29 Å; chains: 1; bounding box: 48×40×126 Å